Protein AF-0000000078834042 (afdb_homodimer)

Structure (mmCIF, N/CA/C/O backbone):
data_AF-0000000078834042-model_v1
#
loop_
_entity.id
_entity.type
_entity.pdbx_description
1 polymer 'Cytidine and deoxycytidylate deaminase zinc-binding domain protein'
#
loop_
_atom_site.group_PDB
_atom_site.id
_atom_site.type_symbol
_atom_site.label_atom_id
_atom_site.label_alt_id
_atom_site.label_comp_id
_atom_site.label_asym_id
_atom_site.label_entity_id
_atom_site.label_seq_id
_atom_site.pdbx_PDB_ins_code
_atom_site.Cartn_x
_atom_site.Cartn_y
_atom_site.Cartn_z
_atom_site.occupancy
_atom_site.B_iso_or_equiv
_atom_site.auth_seq_id
_atom_site.auth_comp_id
_atom_site.auth_asym_id
_atom_site.auth_atom_id
_atom_site.pdbx_PDB_model_num
ATOM 1 N N . MET A 1 1 ? -8.266 -42.375 -3.617 1 43.44 1 MET A N 1
ATOM 2 C CA . MET A 1 1 ? -8.156 -41.281 -2.682 1 43.44 1 MET A CA 1
ATOM 3 C C . MET A 1 1 ? -7.797 -39.969 -3.412 1 43.44 1 MET A C 1
ATOM 5 O O . MET A 1 1 ? -6.848 -39.969 -4.199 1 43.44 1 MET A O 1
ATOM 9 N N . ALA A 1 2 ? -8.703 -39.188 -3.793 1 53.72 2 ALA A N 1
ATOM 10 C CA . ALA A 1 2 ? -8.422 -38.031 -4.645 1 53.72 2 ALA A CA 1
ATOM 11 C C . ALA A 1 2 ? -7.156 -37.312 -4.191 1 53.72 2 ALA A C 1
ATOM 13 O O . ALA A 1 2 ? -6.969 -37.062 -2.998 1 53.72 2 ALA A O 1
ATOM 14 N N . GLY A 1 3 ? -6.02 -37.469 -4.77 1 67.19 3 GLY A N 1
ATOM 15 C CA . GLY A 1 3 ? -4.715 -36.969 -4.371 1 67.19 3 GLY A CA 1
ATOM 16 C C . GLY A 1 3 ? -4.758 -35.531 -3.846 1 67.19 3 GLY A C 1
ATOM 17 O O . GLY A 1 3 ? -5.691 -34.781 -4.145 1 67.19 3 GLY A O 1
ATOM 18 N N . ARG A 1 4 ? -4.23 -35.344 -2.613 1 84.56 4 ARG A N 1
ATOM 19 C CA . ARG A 1 4 ? -4.215 -34.062 -1.962 1 84.56 4 ARG A CA 1
ATOM 20 C C . ARG A 1 4 ? -3.693 -32.969 -2.908 1 84.56 4 ARG A C 1
ATOM 22 O O . ARG A 1 4 ? -2.748 -33.219 -3.664 1 84.56 4 ARG A O 1
ATOM 29 N N . VAL A 1 5 ? -4.531 -31.953 -3.041 1 89.88 5 VAL A N 1
ATOM 30 C CA . VAL A 1 5 ? -4.098 -30.828 -3.863 1 89.88 5 VAL A CA 1
ATOM 31 C C . VAL A 1 5 ? -2.779 -30.266 -3.326 1 89.88 5 VAL A C 1
ATOM 33 O O . VAL A 1 5 ? -2.441 -30.484 -2.158 1 89.88 5 VAL A O 1
ATOM 36 N N . SER A 1 6 ? -1.979 -29.703 -4.195 1 95.31 6 SER A N 1
ATOM 37 C CA . SER A 1 6 ? -0.729 -29.062 -3.785 1 95.31 6 SER A CA 1
ATOM 38 C C . SER A 1 6 ? -0.982 -27.906 -2.834 1 95.31 6 SER A C 1
ATOM 40 O O . SER A 1 6 ? -2.09 -27.359 -2.787 1 95.31 6 SER A O 1
ATOM 42 N N . TRP A 1 7 ? -0.023 -27.516 -2.014 1 96.88 7 TRP A N 1
ATOM 43 C CA . TRP A 1 7 ? -0.146 -26.375 -1.117 1 96.88 7 TRP A CA 1
ATOM 44 C C . TRP A 1 7 ? -0.465 -25.109 -1.897 1 96.88 7 TRP A C 1
ATOM 46 O O . TRP A 1 7 ? -1.277 -24.281 -1.459 1 96.88 7 TRP A O 1
ATOM 56 N N . ASP A 1 8 ? 0.14 -24.922 -2.998 1 97.62 8 ASP A N 1
ATOM 57 C CA . ASP A 1 8 ? -0.123 -23.75 -3.822 1 97.62 8 ASP A CA 1
ATOM 58 C C . ASP A 1 8 ? -1.585 -23.703 -4.262 1 97.62 8 ASP A C 1
ATOM 60 O O . ASP A 1 8 ? -2.229 -22.656 -4.184 1 97.62 8 ASP A O 1
ATOM 64 N N . GLN A 1 9 ? -2.025 -24.797 -4.758 1 97.19 9 GLN A N 1
ATOM 65 C CA . GLN A 1 9 ? -3.426 -24.844 -5.168 1 97.19 9 GLN A CA 1
ATOM 66 C C . GLN A 1 9 ? -4.355 -24.625 -3.977 1 97.19 9 GLN A C 1
ATOM 68 O O . GLN A 1 9 ? -5.375 -23.953 -4.094 1 97.19 9 GLN A O 1
ATOM 73 N N . TYR A 1 10 ? -3.971 -25.25 -2.863 1 98 10 TYR A N 1
ATOM 74 C CA . TYR A 1 10 ? -4.758 -25.094 -1.645 1 98 10 TYR A CA 1
ATOM 75 C C . TYR A 1 10 ? -4.93 -23.625 -1.285 1 98 10 TYR A C 1
ATOM 77 O O . TYR A 1 10 ? -6.051 -23.141 -1.092 1 98 10 TYR A O 1
ATOM 85 N N . PHE A 1 11 ? -3.885 -22.875 -1.193 1 98.62 11 PHE A N 1
ATOM 86 C CA . PHE A 1 11 ? -3.938 -21.469 -0.794 1 98.62 11 PHE A CA 1
ATOM 87 C C . PHE A 1 11 ? -4.551 -20.609 -1.898 1 98.62 11 PHE A C 1
ATOM 89 O O . PHE A 1 11 ? -5.227 -19.625 -1.619 1 98.62 11 PHE A O 1
ATOM 96 N N . MET A 1 12 ? -4.422 -21 -3.189 1 98.31 12 MET A N 1
ATOM 97 C CA . MET A 1 12 ? -5.098 -20.281 -4.277 1 98.31 12 MET A CA 1
ATOM 98 C C . MET A 1 12 ? -6.613 -20.438 -4.164 1 98.31 12 MET A C 1
ATOM 100 O O . MET A 1 12 ? -7.355 -19.5 -4.418 1 98.31 12 MET A O 1
ATOM 104 N N . ASP A 1 13 ? -6.988 -21.656 -3.818 1 98.19 13 ASP A N 1
ATOM 105 C CA . ASP A 1 13 ? -8.414 -21.891 -3.604 1 98.19 13 ASP A CA 1
ATOM 106 C C . ASP A 1 13 ? -8.953 -20.984 -2.494 1 98.19 13 ASP A C 1
ATOM 108 O O . ASP A 1 13 ? -10.055 -20.453 -2.6 1 98.19 13 ASP A O 1
ATOM 112 N N . ILE A 1 14 ? -8.219 -20.859 -1.472 1 98.69 14 ILE A N 1
ATOM 113 C CA . ILE A 1 14 ? -8.617 -19.953 -0.394 1 98.69 14 ILE A CA 1
ATOM 114 C C . ILE A 1 14 ? -8.672 -18.516 -0.911 1 98.69 14 ILE A C 1
ATOM 116 O O . ILE A 1 14 ? -9.617 -17.781 -0.628 1 98.69 14 ILE A O 1
ATOM 120 N N . ALA A 1 15 ? -7.652 -18.078 -1.657 1 98.62 15 ALA A N 1
ATOM 121 C CA . ALA A 1 15 ? -7.664 -16.734 -2.252 1 98.62 15 ALA A CA 1
ATOM 122 C C . ALA A 1 15 ? -8.906 -16.531 -3.109 1 98.62 15 ALA A C 1
ATOM 124 O O . ALA A 1 15 ? -9.5 -15.445 -3.104 1 98.62 15 ALA A O 1
ATOM 125 N N . THR A 1 16 ? -9.289 -17.547 -3.836 1 98.06 16 THR A N 1
ATOM 126 C CA . THR A 1 16 ? -10.484 -17.484 -4.668 1 98.06 16 THR A CA 1
ATOM 127 C C . THR A 1 16 ? -11.727 -17.266 -3.809 1 98.06 16 THR A C 1
ATOM 129 O O . THR A 1 16 ? -12.609 -16.484 -4.176 1 98.06 16 THR A O 1
ATOM 132 N N . GLN A 1 17 ? -11.797 -17.969 -2.742 1 98.5 17 GLN A N 1
ATOM 133 C CA . GLN A 1 17 ? -12.914 -17.766 -1.819 1 98.5 17 GLN A CA 1
ATOM 134 C C . GLN A 1 17 ? -12.891 -16.344 -1.246 1 98.5 17 GLN A C 1
ATOM 136 O O . GLN A 1 17 ? -13.938 -15.703 -1.133 1 98.5 17 GLN A O 1
ATOM 141 N N . VAL A 1 18 ? -11.742 -15.859 -0.863 1 98.31 18 VAL A N 1
ATOM 142 C CA . VAL A 1 18 ? -11.586 -14.5 -0.354 1 98.31 18 VAL A CA 1
ATOM 143 C C . VAL A 1 18 ? -12.109 -13.5 -1.382 1 98.31 18 VAL A C 1
ATOM 145 O O . VAL A 1 18 ? -12.781 -12.531 -1.027 1 98.31 18 VAL A O 1
ATOM 148 N N . ALA A 1 19 ? -11.875 -13.758 -2.602 1 97.75 19 ALA A N 1
ATOM 149 C CA . ALA A 1 19 ? -12.281 -12.875 -3.695 1 97.75 19 ALA A CA 1
ATOM 150 C C . ALA A 1 19 ? -13.797 -12.719 -3.74 1 97.75 19 ALA A C 1
ATOM 152 O O . ALA A 1 19 ? -14.312 -11.734 -4.289 1 97.75 19 ALA A O 1
ATOM 153 N N . SER A 1 20 ? -14.492 -13.664 -3.227 1 95.75 20 SER A N 1
ATOM 154 C CA . SER A 1 20 ? -15.953 -13.672 -3.311 1 95.75 20 SER A CA 1
ATOM 155 C C . SER A 1 20 ? -16.562 -12.531 -2.498 1 95.75 20 SER A C 1
ATOM 157 O O . SER A 1 20 ? -17.734 -12.211 -2.658 1 95.75 20 SER A O 1
ATOM 159 N N . ARG A 1 21 ? -15.789 -11.883 -1.694 1 93.94 21 ARG A N 1
ATOM 160 C CA . ARG A 1 21 ? -16.281 -10.789 -0.868 1 93.94 21 ARG A CA 1
ATOM 161 C C . ARG A 1 21 ? -16.094 -9.445 -1.564 1 93.94 21 ARG A C 1
ATOM 163 O O . ARG A 1 21 ? -16.562 -8.414 -1.083 1 93.94 21 ARG A O 1
ATOM 170 N N . ALA A 1 22 ? -15.359 -9.461 -2.633 1 92.69 22 ALA A N 1
ATOM 171 C CA . ALA A 1 22 ? -15.078 -8.211 -3.326 1 92.69 22 ALA A CA 1
ATOM 172 C C . ALA A 1 22 ? -16.375 -7.516 -3.744 1 92.69 22 ALA A C 1
ATOM 174 O O . ALA A 1 22 ? -17.359 -8.172 -4.094 1 92.69 22 ALA A O 1
ATOM 175 N N . THR A 1 23 ? -16.422 -6.223 -3.664 1 81.38 23 THR A N 1
ATOM 176 C CA . THR A 1 23 ? -17.625 -5.449 -3.955 1 81.38 23 THR A CA 1
ATOM 177 C C . THR A 1 23 ? -17.516 -4.789 -5.328 1 81.38 23 THR A C 1
ATOM 179 O O . THR A 1 23 ? -18.438 -4.074 -5.746 1 81.38 23 THR A O 1
ATOM 182 N N . CYS A 1 24 ? -16.469 -5.039 -5.98 1 82 24 CYS A N 1
ATOM 183 C CA . CYS A 1 24 ? -16.344 -4.531 -7.344 1 82 24 CYS A CA 1
ATOM 184 C C . CYS A 1 24 ? -17.188 -5.344 -8.312 1 82 24 CYS A C 1
ATOM 186 O O . CYS A 1 24 ? -17.266 -6.57 -8.211 1 82 24 CYS A O 1
ATOM 188 N N . ASP A 1 25 ? -17.859 -4.707 -9.172 1 78 25 ASP A N 1
ATOM 189 C CA . ASP A 1 25 ? -18.734 -5.43 -10.094 1 78 25 ASP A CA 1
ATOM 190 C C . ASP A 1 25 ? -17.953 -5.895 -11.328 1 78 25 ASP A C 1
ATOM 192 O O . ASP A 1 25 ? -18.453 -6.699 -12.117 1 78 25 ASP A O 1
ATOM 196 N N . ARG A 1 26 ? -16.797 -5.48 -11.445 1 78.38 26 ARG A N 1
ATOM 197 C CA . ARG A 1 26 ? -16.047 -5.773 -12.672 1 78.38 26 ARG A CA 1
ATOM 198 C C . ARG A 1 26 ? -15.102 -6.953 -12.461 1 78.38 26 ARG A C 1
ATOM 200 O O . ARG A 1 26 ? -14.992 -7.824 -13.328 1 78.38 26 ARG A O 1
ATOM 207 N N . LYS A 1 27 ? -14.391 -6.906 -11.477 1 86.81 27 LYS A N 1
ATOM 208 C CA . LYS A 1 27 ? -13.383 -7.938 -11.258 1 86.81 27 LYS A CA 1
ATOM 209 C C . LYS A 1 27 ? -13.227 -8.25 -9.773 1 86.81 27 LYS A C 1
ATOM 211 O O . LYS A 1 27 ? -13.047 -7.352 -8.953 1 86.81 27 LYS A O 1
ATOM 216 N N . HIS A 1 28 ? -13.398 -9.531 -9.438 1 94.31 28 HIS A N 1
ATOM 217 C CA . HIS A 1 28 ? -13.18 -10 -8.07 1 94.31 28 HIS A CA 1
ATOM 218 C C . HIS A 1 28 ? -11.789 -10.602 -7.906 1 94.31 28 HIS A C 1
ATOM 220 O O . HIS A 1 28 ? -11.461 -11.609 -8.531 1 94.31 28 HIS A O 1
ATOM 226 N N . VAL A 1 29 ? -11.047 -9.938 -7.133 1 97 29 VAL A N 1
ATOM 227 C CA . VAL A 1 29 ? -9.688 -10.414 -6.879 1 97 29 VAL A CA 1
ATOM 228 C C . VAL A 1 29 ? -9.508 -10.68 -5.387 1 97 29 VAL A C 1
ATOM 230 O O . VAL A 1 29 ? -9.961 -9.898 -4.547 1 97 29 VAL A O 1
ATOM 233 N N . GLY A 1 30 ? -8.914 -11.797 -5.105 1 98.31 30 GLY A N 1
ATOM 234 C CA . GLY A 1 30 ? -8.555 -12.156 -3.746 1 98.31 30 GLY A CA 1
ATOM 235 C C . GLY A 1 30 ? -7.07 -12.438 -3.578 1 98.31 30 GLY A C 1
ATOM 236 O O . GLY A 1 30 ? -6.395 -12.82 -4.535 1 98.31 30 GLY A O 1
ATOM 237 N N . ALA A 1 31 ? -6.539 -12.164 -2.352 1 98.88 31 ALA A N 1
ATOM 238 C CA . ALA A 1 31 ? -5.137 -12.414 -2.018 1 98.88 31 ALA A CA 1
ATOM 239 C C . ALA A 1 31 ? -5.004 -13.016 -0.621 1 98.88 31 ALA A C 1
ATOM 241 O O . ALA A 1 31 ? -5.801 -12.711 0.271 1 98.88 31 ALA A O 1
ATOM 242 N N . VAL A 1 32 ? -3.98 -13.852 -0.463 1 98.88 32 VAL A N 1
ATOM 243 C CA . VAL A 1 32 ? -3.641 -14.461 0.818 1 98.88 32 VAL A CA 1
ATOM 244 C C . VAL A 1 32 ? -2.125 -14.461 1.005 1 98.88 32 VAL A C 1
ATOM 246 O O . VAL A 1 32 ? -1.381 -14.836 0.095 1 98.88 32 VAL A O 1
ATOM 249 N N . ILE A 1 33 ? -1.69 -13.953 2.129 1 98.94 33 ILE A N 1
ATOM 250 C CA . ILE A 1 33 ? -0.271 -14 2.463 1 98.94 33 ILE A CA 1
ATOM 251 C C . ILE A 1 33 ? -0.012 -15.125 3.461 1 98.94 33 ILE A C 1
ATOM 253 O O . ILE A 1 33 ? -0.698 -15.227 4.48 1 98.94 33 ILE A O 1
ATOM 257 N N . VAL A 1 34 ? 0.991 -15.945 3.15 1 98.88 34 VAL A N 1
ATOM 258 C CA . VAL A 1 34 ? 1.206 -17.188 3.879 1 98.88 34 VAL A CA 1
ATOM 259 C C . VAL A 1 34 ? 2.686 -17.344 4.23 1 98.88 34 VAL A C 1
ATOM 261 O O . VAL A 1 34 ? 3.557 -17.016 3.418 1 98.88 34 VAL A O 1
ATOM 264 N N . ARG A 1 35 ? 2.979 -17.797 5.355 1 98.5 35 ARG A N 1
ATOM 265 C CA . ARG A 1 35 ? 4.32 -18.219 5.75 1 98.5 35 ARG A CA 1
ATOM 266 C C . ARG A 1 35 ? 4.277 -19.547 6.492 1 98.5 35 ARG A C 1
ATOM 268 O O . ARG A 1 35 ? 3.516 -19.703 7.449 1 98.5 35 ARG A O 1
ATOM 275 N N . GLY A 1 36 ? 5.09 -20.531 6.105 1 95.5 36 GLY A N 1
ATOM 276 C CA . GLY A 1 36 ? 5.09 -21.828 6.766 1 95.5 36 GLY A CA 1
ATOM 277 C C . GLY A 1 36 ? 3.725 -22.484 6.797 1 95.5 36 GLY A C 1
ATOM 278 O O . GLY A 1 36 ? 3.297 -22.984 7.836 1 95.5 36 GLY A O 1
ATOM 279 N N . ARG A 1 37 ? 2.965 -22.344 5.797 1 96.25 37 ARG A N 1
ATOM 280 C CA . ARG A 1 37 ? 1.646 -22.953 5.617 1 96.25 37 ARG A CA 1
ATOM 281 C C . ARG A 1 37 ? 0.635 -22.344 6.586 1 96.25 37 ARG A C 1
ATOM 283 O O . ARG A 1 37 ? -0.4 -22.953 6.867 1 96.25 37 ARG A O 1
ATOM 290 N N . THR A 1 38 ? 0.982 -21.234 7.164 1 98.06 38 THR A N 1
ATOM 291 C CA . THR A 1 38 ? 0.07 -20.469 8.008 1 98.06 38 THR A CA 1
ATOM 292 C C . THR A 1 38 ? -0.346 -19.172 7.32 1 98.06 38 THR A C 1
ATOM 294 O O . THR A 1 38 ? 0.503 -18.422 6.832 1 98.06 38 THR A O 1
ATOM 297 N N . ILE A 1 39 ? -1.647 -19 7.328 1 98.75 39 ILE A N 1
ATOM 298 C CA . ILE A 1 39 ? -2.17 -17.766 6.758 1 98.75 39 ILE A CA 1
ATOM 299 C C . ILE A 1 39 ? -1.928 -16.609 7.723 1 98.75 39 ILE A C 1
ATOM 301 O O . ILE A 1 39 ? -2.273 -16.688 8.898 1 98.75 39 ILE A O 1
ATOM 305 N N . LEU A 1 40 ? -1.344 -15.523 7.188 1 98.81 40 LEU A N 1
ATOM 306 C CA . LEU A 1 40 ? -1.01 -14.359 7.996 1 98.81 40 LEU A CA 1
ATOM 307 C C . LEU A 1 40 ? -2.043 -13.25 7.809 1 98.81 40 LEU A C 1
ATOM 309 O O . LEU A 1 40 ? -2.402 -12.562 8.766 1 98.81 40 LEU A O 1
ATOM 313 N N . SER A 1 41 ? -2.506 -13.055 6.617 1 98.81 41 SER A N 1
ATOM 314 C CA . SER A 1 41 ? -3.457 -12.008 6.262 1 98.81 41 SER A CA 1
ATOM 315 C C . SER A 1 41 ? -4.129 -12.305 4.926 1 98.81 41 SER A C 1
ATOM 317 O O . SER A 1 41 ? -3.68 -13.172 4.18 1 98.81 41 SER A O 1
ATOM 319 N N . THR A 1 42 ? -5.227 -11.711 4.73 1 98.81 42 THR A N 1
ATOM 320 C CA . THR A 1 42 ? -5.984 -11.836 3.488 1 98.81 42 THR A CA 1
ATOM 321 C C . THR A 1 42 ? -6.438 -10.461 2.994 1 98.81 42 THR A C 1
ATOM 323 O O . THR A 1 42 ? -6.383 -9.484 3.736 1 98.81 42 THR A O 1
ATOM 326 N N . GLY A 1 43 ? -6.805 -10.43 1.727 1 98.44 43 GLY A N 1
ATOM 327 C CA . GLY A 1 43 ? -7.344 -9.211 1.139 1 98.44 43 GLY A CA 1
ATOM 328 C C . GLY A 1 43 ? -8.156 -9.461 -0.117 1 98.44 43 GLY A C 1
ATOM 329 O O . GLY A 1 43 ? -7.891 -10.414 -0.855 1 98.44 43 GLY A O 1
ATOM 330 N N . TYR A 1 44 ? -9.125 -8.672 -0.279 1 97.62 44 TYR A N 1
ATOM 331 C CA . TYR A 1 44 ? -9.906 -8.633 -1.509 1 97.62 44 TYR A CA 1
ATOM 332 C C . TYR A 1 44 ? -10.109 -7.195 -1.979 1 97.62 44 TYR A C 1
ATOM 334 O O . TYR A 1 44 ? -9.992 -6.254 -1.191 1 97.62 44 TYR A O 1
ATOM 342 N N . ASN A 1 45 ? -10.336 -7.066 -3.291 1 96.25 45 ASN A N 1
ATOM 343 C CA . ASN A 1 45 ? -10.477 -5.719 -3.826 1 96.25 45 ASN A CA 1
ATOM 344 C C . ASN A 1 45 ? -11.836 -5.117 -3.467 1 96.25 45 ASN A C 1
ATOM 346 O O . ASN A 1 45 ? -12.836 -5.828 -3.396 1 96.25 45 ASN A O 1
ATOM 350 N N . GLY A 1 46 ? -11.789 -3.809 -3.225 1 93.06 46 GLY A N 1
ATOM 351 C CA . GLY A 1 46 ? -13.016 -3.088 -2.906 1 93.06 46 GLY A CA 1
ATOM 352 C C . GLY A 1 46 ? -12.773 -1.631 -2.559 1 93.06 46 GLY A C 1
ATOM 353 O O . GLY A 1 46 ? -11.633 -1.17 -2.545 1 93.06 46 GLY A O 1
ATOM 354 N N . ALA A 1 47 ? -13.883 -0.963 -2.336 1 90.12 47 ALA A N 1
ATOM 355 C CA . ALA A 1 47 ? -13.805 0.448 -1.97 1 90.12 47 ALA A CA 1
ATOM 356 C C . ALA A 1 47 ? -13.125 0.629 -0.617 1 90.12 47 ALA A C 1
ATOM 358 O O . ALA A 1 47 ? -12.977 -0.329 0.146 1 90.12 47 ALA A O 1
ATOM 359 N N . ILE A 1 48 ? -12.648 1.889 -0.361 1 91.69 48 ILE A N 1
ATOM 360 C CA . ILE A 1 48 ? -12.133 2.24 0.958 1 91.69 48 ILE A CA 1
ATOM 361 C C . ILE A 1 48 ? -13.148 1.844 2.029 1 91.69 48 ILE A C 1
ATOM 363 O O . ILE A 1 48 ? -14.352 2.057 1.863 1 91.69 48 ILE A O 1
ATOM 367 N N . ARG A 1 49 ? -12.578 1.322 3.094 1 88.25 49 ARG A N 1
ATOM 368 C CA . ARG A 1 49 ? -13.453 0.958 4.207 1 88.25 49 ARG A CA 1
ATOM 369 C C . ARG A 1 49 ? -14.258 2.16 4.688 1 88.25 49 ARG A C 1
ATOM 371 O O . ARG A 1 49 ? -13.695 3.23 4.934 1 88.25 49 ARG A O 1
ATOM 378 N N . GLY A 1 50 ? -15.562 2.039 4.746 1 86.31 50 GLY A N 1
ATOM 379 C CA . GLY A 1 50 ? -16.422 3.111 5.23 1 86.31 50 GLY A CA 1
ATOM 380 C C . GLY A 1 50 ? -17.094 3.893 4.113 1 86.31 50 GLY A C 1
ATOM 381 O O . GLY A 1 50 ? -17.969 4.711 4.363 1 86.31 50 GLY A O 1
ATOM 382 N N . LEU A 1 51 ? -16.594 3.752 2.955 1 87.56 51 LEU A N 1
ATOM 383 C CA . LEU A 1 51 ? -17.219 4.41 1.812 1 87.56 51 LEU A CA 1
ATOM 384 C C . LEU A 1 51 ? -18.156 3.461 1.084 1 87.56 51 LEU A C 1
ATOM 386 O O . LEU A 1 51 ? -18.031 2.24 1.198 1 87.56 51 LEU A O 1
ATOM 390 N N . PRO A 1 52 ? -19.062 4.129 0.371 1 83.81 52 PRO A N 1
ATOM 391 C CA . PRO A 1 52 ? -19.969 3.266 -0.403 1 83.81 52 PRO A CA 1
ATOM 392 C C . PRO A 1 52 ? -19.219 2.416 -1.431 1 83.81 52 PRO A C 1
ATOM 394 O O . PRO A 1 52 ? -18.172 2.828 -1.938 1 83.81 52 PRO A O 1
ATOM 397 N N . HIS A 1 53 ? -19.766 1.232 -1.587 1 81.69 53 HIS A N 1
ATOM 398 C CA . HIS A 1 53 ? -19.156 0.291 -2.521 1 81.69 53 HIS A CA 1
ATOM 399 C C . HIS A 1 53 ? -19.438 0.691 -3.967 1 81.69 53 HIS A C 1
ATOM 401 O O . HIS A 1 53 ? -20.469 1.312 -4.258 1 81.69 53 HIS A O 1
ATOM 407 N N . CYS A 1 54 ? -18.453 0.378 -4.809 1 77.38 54 CYS A N 1
ATOM 408 C CA . CYS A 1 54 ? -18.594 0.713 -6.223 1 77.38 54 CYS A CA 1
ATOM 409 C C . CYS A 1 54 ? -19.938 0.23 -6.758 1 77.38 54 CYS A C 1
ATOM 411 O O . CYS A 1 54 ? -20.547 0.892 -7.602 1 77.38 54 CYS A O 1
ATOM 413 N N . ASP A 1 55 ? -20.375 -0.871 -6.227 1 75.5 55 ASP A N 1
ATOM 414 C CA . ASP A 1 55 ? -21.625 -1.439 -6.703 1 75.5 55 ASP A CA 1
ATOM 415 C C . ASP A 1 55 ? -22.812 -0.544 -6.336 1 75.5 55 ASP A C 1
ATOM 417 O O . ASP A 1 55 ? -23.859 -0.599 -6.98 1 75.5 55 ASP A O 1
ATOM 421 N N . ASP A 1 56 ? -22.625 0.329 -5.41 1 78.12 56 ASP A N 1
ATOM 422 C CA . ASP A 1 56 ? -23.719 1.157 -4.906 1 78.12 56 ASP A CA 1
ATOM 423 C C . ASP A 1 56 ? -23.703 2.537 -5.559 1 78.12 56 ASP A C 1
ATOM 425 O O . ASP A 1 56 ? -24.75 3.09 -5.879 1 78.12 56 ASP A O 1
ATOM 429 N N . VAL A 1 57 ? -22.578 3.127 -5.723 1 80.38 57 VAL A N 1
ATOM 430 C CA . VAL A 1 57 ? -22.516 4.535 -6.094 1 80.38 57 VAL A CA 1
ATOM 431 C C . VAL A 1 57 ? -21.797 4.688 -7.434 1 80.38 57 VAL A C 1
ATOM 433 O O . VAL A 1 57 ? -21.719 5.789 -7.98 1 80.38 57 VAL A O 1
ATOM 436 N N . GLY A 1 58 ? -21.375 3.619 -7.977 1 78.81 58 GLY A N 1
ATOM 437 C CA . GLY A 1 58 ? -20.672 3.674 -9.242 1 78.81 58 GLY A CA 1
ATOM 438 C C . GLY A 1 58 ? -19.172 3.809 -9.078 1 78.81 58 GLY A C 1
ATOM 439 O O . GLY A 1 58 ? -18.672 4.051 -7.977 1 78.81 58 GLY A O 1
ATOM 440 N N . HIS A 1 59 ? -18.5 3.566 -10.164 1 79.25 59 HIS A N 1
ATOM 441 C CA . HIS A 1 59 ? -17.047 3.615 -10.172 1 79.25 59 HIS A CA 1
ATOM 442 C C . HIS A 1 59 ? -16.531 5.043 -10.359 1 79.25 59 HIS A C 1
ATOM 444 O O . HIS A 1 59 ? -17.125 5.816 -11.117 1 79.25 59 HIS A O 1
ATOM 450 N N . MET A 1 60 ? -15.57 5.414 -9.508 1 81.81 60 MET A N 1
ATOM 451 C CA . MET A 1 60 ? -14.805 6.625 -9.781 1 81.81 60 MET A CA 1
ATOM 452 C C . MET A 1 60 ? -13.773 6.379 -10.875 1 81.81 60 MET A C 1
ATOM 454 O O . MET A 1 60 ? -12.656 5.938 -10.594 1 81.81 60 MET A O 1
ATOM 458 N N . MET A 1 61 ? -14.148 6.688 -12.102 1 79.56 61 MET A N 1
ATOM 459 C CA . MET A 1 61 ? -13.328 6.277 -13.242 1 79.56 61 MET A CA 1
ATOM 460 C C . MET A 1 61 ? -12.312 7.359 -13.594 1 79.56 61 MET A C 1
ATOM 462 O O . MET A 1 61 ? -12.672 8.531 -13.734 1 79.56 61 MET A O 1
ATOM 466 N N . GLU A 1 62 ? -11.047 6.973 -13.609 1 79.94 62 GLU A N 1
ATOM 467 C CA . GLU A 1 62 ? -9.953 7.793 -14.109 1 79.94 62 GLU A CA 1
ATOM 468 C C . GLU A 1 62 ? -9.055 6.996 -15.055 1 79.94 62 GLU A C 1
ATOM 470 O O . GLU A 1 62 ? -8.5 5.965 -14.672 1 79.94 62 GLU A O 1
ATOM 475 N N . ASN A 1 63 ? -8.836 7.473 -16.281 1 78.88 63 ASN A N 1
ATOM 476 C CA . ASN A 1 63 ? -7.988 6.824 -17.281 1 78.88 63 ASN A CA 1
ATOM 477 C C . ASN A 1 63 ? -8.375 5.359 -17.469 1 78.88 63 ASN A C 1
ATOM 479 O O . ASN A 1 63 ? -7.516 4.48 -17.469 1 78.88 63 ASN A O 1
ATOM 483 N N . GLY A 1 64 ? -9.711 5.113 -17.453 1 75.12 64 GLY A N 1
ATOM 484 C CA . GLY A 1 64 ? -10.219 3.787 -17.766 1 75.12 64 GLY A CA 1
ATOM 485 C C . GLY A 1 64 ? -10.156 2.834 -16.594 1 75.12 64 GLY A C 1
ATOM 486 O O . GLY A 1 64 ? -10.43 1.641 -16.734 1 75.12 64 GLY A O 1
ATOM 487 N N . HIS A 1 65 ? -9.828 3.418 -15.406 1 77.94 65 HIS A N 1
ATOM 488 C CA . HIS A 1 65 ? -9.727 2.566 -14.227 1 77.94 65 HIS A CA 1
ATOM 489 C C . HIS A 1 65 ? -10.508 3.154 -13.055 1 77.94 65 HIS A C 1
ATOM 491 O O . HIS A 1 65 ? -10.594 4.375 -12.906 1 77.94 65 HIS A O 1
ATOM 497 N N . CYS A 1 66 ? -11.062 2.268 -12.312 1 82.88 66 CYS A N 1
ATOM 498 C CA . CYS A 1 66 ? -11.695 2.723 -11.078 1 82.88 66 CYS A CA 1
ATOM 499 C C . CYS A 1 66 ? -10.656 3.084 -10.031 1 82.88 66 CYS A C 1
ATOM 501 O O . CYS A 1 66 ? -9.867 2.234 -9.617 1 82.88 66 CYS A O 1
ATOM 503 N N . VAL A 1 67 ? -10.734 4.309 -9.609 1 83.44 67 VAL A N 1
ATOM 504 C CA . VAL A 1 67 ? -9.695 4.773 -8.703 1 83.44 67 VAL A CA 1
ATOM 505 C C . VAL A 1 67 ? -10.211 4.734 -7.266 1 83.44 67 VAL A C 1
ATOM 507 O O . VAL A 1 67 ? -9.516 5.152 -6.336 1 83.44 67 VAL A O 1
ATOM 510 N N . ALA A 1 68 ? -11.375 4.238 -7.141 1 87 68 ALA A N 1
ATOM 511 C CA . ALA A 1 68 ? -11.945 4.152 -5.797 1 87 68 ALA A CA 1
ATOM 512 C C . ALA A 1 68 ? -11.555 2.844 -5.117 1 87 68 ALA A C 1
ATOM 514 O O . ALA A 1 68 ? -11.625 2.729 -3.893 1 87 68 ALA A O 1
ATOM 515 N N . THR A 1 69 ? -11.039 1.985 -5.895 1 91.88 69 THR A N 1
ATOM 516 C CA . THR A 1 69 ? -10.82 0.625 -5.414 1 91.88 69 THR A CA 1
ATOM 517 C C . THR A 1 69 ? -9.414 0.472 -4.844 1 91.88 69 THR A C 1
ATOM 519 O O . THR A 1 69 ? -8.445 0.991 -5.406 1 91.88 69 THR A O 1
ATOM 522 N N . VAL A 1 70 ? -9.344 -0.176 -3.73 1 94.94 70 VAL A N 1
ATOM 523 C CA . VAL A 1 70 ? -8.078 -0.69 -3.213 1 94.94 70 VAL A CA 1
ATOM 524 C C . VAL A 1 70 ? -7.902 -2.148 -3.629 1 94.94 70 VAL A C 1
ATOM 526 O O . VAL A 1 70 ? -8.836 -2.949 -3.514 1 94.94 70 VAL A O 1
ATOM 529 N N . HIS A 1 71 ? -6.77 -2.492 -4.117 1 96.38 71 HIS A N 1
ATOM 530 C CA . HIS A 1 71 ? -6.543 -3.826 -4.66 1 96.38 71 HIS A CA 1
ATOM 531 C C . HIS A 1 71 ? -6.387 -4.855 -3.545 1 96.38 71 HIS A C 1
ATOM 533 O O . HIS A 1 71 ? -6.039 -4.504 -2.414 1 96.38 71 HIS A O 1
ATOM 539 N N . ALA A 1 72 ? -6.598 -6.125 -3.934 1 98.12 72 ALA A N 1
ATOM 540 C CA . ALA A 1 72 ? -6.562 -7.246 -2.996 1 98.12 72 ALA A CA 1
ATOM 541 C C . ALA A 1 72 ? -5.188 -7.367 -2.34 1 98.12 72 ALA A C 1
ATOM 543 O O . ALA A 1 72 ? -5.09 -7.566 -1.126 1 98.12 72 ALA A O 1
ATOM 544 N N . GLU A 1 73 ? -4.125 -7.289 -3.156 1 98.5 73 GLU A N 1
ATOM 545 C CA . GLU A 1 73 ? -2.76 -7.395 -2.65 1 98.5 73 GLU A CA 1
ATOM 546 C C . GLU A 1 73 ? -2.461 -6.301 -1.629 1 98.5 73 GLU A C 1
ATOM 548 O O . GLU A 1 73 ? -1.902 -6.574 -0.565 1 98.5 73 GLU A O 1
ATOM 553 N N . ALA A 1 74 ? -2.803 -5.102 -1.99 1 98.56 74 ALA A N 1
ATOM 554 C CA . ALA A 1 74 ? -2.623 -3.982 -1.067 1 98.56 74 ALA A CA 1
ATOM 555 C C . ALA A 1 74 ? -3.396 -4.211 0.228 1 98.56 74 ALA A C 1
ATOM 557 O O . ALA A 1 74 ? -2.855 -4.027 1.321 1 98.56 74 ALA A O 1
ATOM 558 N N . ASN A 1 75 ? -4.59 -4.672 0.131 1 98.38 75 ASN A N 1
ATOM 559 C CA . ASN A 1 75 ? -5.418 -4.906 1.31 1 98.38 75 ASN A CA 1
ATOM 560 C C . ASN A 1 75 ? -4.852 -6.023 2.18 1 98.38 75 ASN A C 1
ATOM 562 O O . ASN A 1 75 ? -4.973 -5.984 3.406 1 98.38 75 ASN A O 1
ATOM 566 N N . ALA A 1 76 ? -4.262 -7.016 1.565 1 98.88 76 ALA A N 1
ATOM 567 C CA . ALA A 1 76 ? -3.625 -8.07 2.35 1 98.88 76 ALA A CA 1
ATOM 568 C C . ALA A 1 76 ? -2.457 -7.52 3.164 1 98.88 76 ALA A C 1
ATOM 570 O O . ALA A 1 76 ? -2.303 -7.848 4.34 1 98.88 76 ALA A O 1
ATOM 571 N N . ILE A 1 77 ? -1.652 -6.68 2.537 1 98.81 77 ILE A N 1
ATOM 572 C CA . ILE A 1 77 ? -0.508 -6.074 3.207 1 98.81 77 ILE A CA 1
ATOM 573 C C . ILE A 1 77 ? -0.993 -5.133 4.305 1 98.81 77 ILE A C 1
ATOM 575 O O . ILE A 1 77 ? -0.472 -5.152 5.426 1 98.81 77 ILE A O 1
ATOM 579 N N . ILE A 1 78 ? -1.994 -4.41 3.98 1 98.5 78 ILE A N 1
ATOM 580 C CA . ILE A 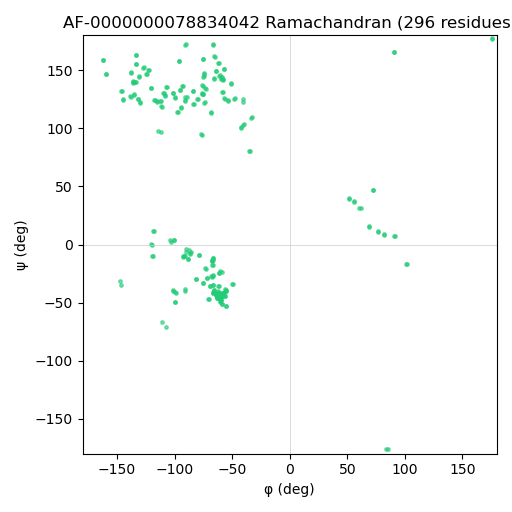1 78 ? -2.584 -3.455 4.914 1 98.5 78 ILE A CA 1
ATOM 581 C C . ILE A 1 78 ? -3.117 -4.195 6.137 1 98.5 78 ILE A C 1
ATOM 583 O O . ILE A 1 78 ? -2.91 -3.758 7.273 1 98.5 78 ILE A O 1
ATOM 587 N N . GLN A 1 79 ? -3.809 -5.277 5.926 1 98.56 79 GLN A N 1
ATOM 588 C CA . GLN A 1 79 ? -4.348 -6.043 7.047 1 98.56 79 GLN A CA 1
ATOM 589 C C . GLN A 1 79 ? -3.234 -6.496 7.988 1 98.56 79 GLN A C 1
ATOM 591 O O . GLN A 1 79 ? -3.398 -6.465 9.211 1 98.56 79 GLN A O 1
ATOM 596 N N . ALA A 1 80 ? -2.154 -6.93 7.414 1 98.75 80 ALA A N 1
ATOM 597 C CA . ALA A 1 80 ? -1.018 -7.336 8.234 1 98.75 80 ALA A CA 1
ATOM 598 C C . ALA A 1 80 ? -0.509 -6.172 9.078 1 98.75 80 ALA A C 1
ATOM 600 O O . ALA A 1 80 ? -0.237 -6.336 10.273 1 98.75 80 ALA A O 1
ATOM 601 N N . ALA A 1 81 ? -0.409 -5.008 8.508 1 98.5 81 ALA A N 1
ATOM 602 C CA . ALA A 1 81 ? 0.041 -3.816 9.219 1 98.5 81 ALA A CA 1
ATOM 603 C C . ALA A 1 81 ? -0.957 -3.416 10.305 1 98.5 81 ALA A C 1
ATOM 605 O O . ALA A 1 81 ? -0.563 -2.996 11.398 1 98.5 81 ALA A O 1
ATOM 606 N N . THR A 1 82 ? -2.248 -3.537 10.008 1 98.44 82 THR A N 1
ATOM 607 C CA . THR A 1 82 ? -3.309 -3.176 10.945 1 98.44 82 THR A CA 1
ATOM 608 C C . THR A 1 82 ? -3.266 -4.07 12.18 1 98.44 82 THR A C 1
ATOM 610 O O . THR A 1 82 ? -3.363 -3.582 13.305 1 98.44 82 THR A O 1
ATOM 613 N N . ASN A 1 83 ? -3.043 -5.34 11.906 1 98.12 83 ASN A N 1
ATOM 614 C CA . ASN A 1 83 ? -3.15 -6.336 12.961 1 98.12 83 ASN A CA 1
ATOM 615 C C . ASN A 1 83 ? -1.805 -6.578 13.648 1 98.12 83 ASN A C 1
ATOM 617 O O . ASN A 1 83 ? -1.741 -7.223 14.695 1 98.12 83 ASN A O 1
ATOM 621 N N . GLY A 1 84 ? -0.79 -6.055 13.086 1 98.12 84 GLY A N 1
ATOM 622 C CA . GLY A 1 84 ? 0.534 -6.266 13.648 1 98.12 84 GLY A CA 1
ATOM 623 C C . GLY A 1 84 ? 1.059 -7.672 13.43 1 98.12 84 GLY A C 1
ATOM 624 O O . GLY A 1 84 ? 1.534 -8.32 14.367 1 98.12 84 GLY A O 1
ATOM 625 N N . VAL A 1 85 ? 0.95 -8.172 12.258 1 98 85 VAL A N 1
ATOM 626 C CA . VAL A 1 85 ? 1.451 -9.484 11.844 1 98 85 VAL A CA 1
ATOM 627 C C . VAL A 1 85 ? 2.6 -9.305 10.852 1 98 85 VAL A C 1
ATOM 629 O O . VAL A 1 85 ? 2.436 -8.672 9.812 1 98 85 VAL A O 1
ATOM 632 N N . SER A 1 86 ? 3.762 -9.852 11.133 1 98.69 86 SER A N 1
ATOM 633 C CA . SER A 1 86 ? 4.906 -9.742 10.234 1 98.69 86 SER A CA 1
ATOM 634 C C . SER A 1 86 ? 4.73 -10.617 9 1 98.69 86 SER A C 1
ATOM 636 O O . SER A 1 86 ? 4.422 -11.805 9.117 1 98.69 86 SER A O 1
ATOM 638 N N . ILE A 1 87 ? 5.02 -10.016 7.82 1 98.69 87 ILE A N 1
ATOM 639 C CA . ILE A 1 87 ? 4.852 -10.781 6.59 1 98.69 87 ILE A CA 1
ATOM 640 C C . ILE A 1 87 ? 6.195 -10.922 5.879 1 98.69 87 ILE A C 1
ATOM 642 O O . ILE A 1 87 ? 6.254 -11.328 4.715 1 98.69 87 ILE A O 1
ATOM 646 N N . ASP A 1 88 ? 7.25 -10.57 6.582 1 98.38 88 ASP A N 1
ATOM 647 C CA . ASP A 1 88 ? 8.586 -10.695 6.016 1 98.38 88 ASP A CA 1
ATOM 648 C C . ASP A 1 88 ? 8.883 -12.141 5.609 1 98.38 88 ASP A C 1
ATOM 650 O O . ASP A 1 88 ? 8.641 -13.07 6.387 1 98.38 88 ASP A O 1
ATOM 654 N N . GLY A 1 89 ? 9.383 -12.336 4.391 1 98.5 89 GLY A N 1
ATOM 655 C CA . GLY A 1 89 ? 9.766 -13.656 3.912 1 98.5 89 GLY A CA 1
ATOM 656 C C . GLY A 1 89 ? 8.578 -14.516 3.518 1 98.5 89 GLY A C 1
ATOM 657 O O . GLY A 1 89 ? 8.734 -15.719 3.268 1 98.5 89 GLY A O 1
ATOM 658 N N . ALA A 1 90 ? 7.41 -13.945 3.428 1 98.75 90 ALA A N 1
ATOM 659 C CA . ALA A 1 90 ? 6.195 -14.719 3.188 1 98.75 90 ALA A CA 1
ATOM 660 C C . ALA A 1 90 ? 5.91 -14.836 1.692 1 98.75 90 ALA A C 1
ATOM 662 O O . ALA A 1 90 ? 6.645 -14.289 0.867 1 98.75 90 ALA A O 1
ATOM 663 N N . THR A 1 91 ? 4.91 -15.68 1.373 1 98.88 91 THR A N 1
ATOM 664 C CA . THR A 1 91 ? 4.367 -15.875 0.033 1 98.88 91 THR A CA 1
ATOM 665 C C . THR A 1 91 ? 2.994 -15.227 -0.099 1 98.88 91 THR A C 1
ATOM 667 O O . THR A 1 91 ? 2.164 -15.328 0.807 1 98.88 91 THR A O 1
ATOM 670 N N . ILE A 1 92 ? 2.799 -14.523 -1.229 1 98.94 92 ILE A N 1
ATOM 671 C CA . ILE A 1 92 ? 1.453 -14.031 -1.494 1 98.94 92 ILE A CA 1
ATOM 672 C C . ILE A 1 92 ? 0.825 -14.82 -2.637 1 98.94 92 ILE A C 1
ATOM 674 O O . ILE A 1 92 ? 1.477 -15.078 -3.652 1 98.94 92 ILE A O 1
ATOM 678 N N . TYR A 1 93 ? -0.382 -15.328 -2.402 1 98.81 93 TYR A N 1
ATOM 679 C CA . TYR A 1 93 ? -1.247 -15.914 -3.42 1 98.81 93 TYR A CA 1
ATOM 680 C C . TYR A 1 93 ? -2.316 -14.922 -3.863 1 98.81 93 TYR A C 1
ATOM 682 O O . TYR A 1 93 ? -3.018 -14.344 -3.029 1 98.81 93 TYR A O 1
ATOM 690 N N . THR A 1 94 ? -2.455 -14.664 -5.098 1 98.62 94 THR A N 1
ATOM 691 C CA . THR A 1 94 ? -3.447 -13.727 -5.617 1 98.62 94 THR A CA 1
ATOM 692 C C . THR A 1 94 ? -4.137 -14.297 -6.852 1 98.62 94 THR A C 1
ATOM 694 O O . THR A 1 94 ? -3.492 -14.938 -7.688 1 98.62 94 THR A O 1
ATOM 697 N N . THR A 1 95 ? -5.465 -14.102 -6.984 1 97.94 95 THR A N 1
ATOM 698 C CA . THR A 1 95 ? -6.238 -14.719 -8.062 1 97.94 95 THR A CA 1
ATOM 699 C C . THR A 1 95 ? -5.859 -14.109 -9.414 1 97.94 95 THR A C 1
ATOM 701 O O . THR A 1 95 ? -6.02 -14.75 -10.453 1 97.94 95 THR A O 1
ATOM 704 N N . ALA A 1 96 ? -5.414 -12.883 -9.43 1 96.88 96 ALA A N 1
ATOM 705 C CA . ALA A 1 96 ? -4.902 -12.211 -10.625 1 96.88 96 ALA A CA 1
ATOM 706 C C . ALA A 1 96 ? -3.49 -11.68 -10.391 1 96.88 96 ALA A C 1
ATOM 708 O O . ALA A 1 96 ? -3.152 -11.25 -9.289 1 96.88 96 ALA A O 1
ATOM 709 N N . SER A 1 97 ? -2.709 -11.688 -11.453 1 97.44 97 SER A N 1
ATOM 710 C CA . SER A 1 97 ? -1.357 -11.164 -11.297 1 97.44 97 SER A CA 1
ATOM 711 C C . SER A 1 97 ? -1.381 -9.703 -10.852 1 97.44 97 SER A C 1
ATOM 713 O O . SER A 1 97 ? -2.24 -8.93 -11.273 1 97.44 97 SER A O 1
ATOM 715 N N . PRO A 1 98 ? -0.397 -9.391 -9.969 1 96.88 98 PRO A N 1
ATOM 716 C CA . PRO A 1 98 ? -0.404 -8.023 -9.445 1 96.88 98 PRO A CA 1
ATOM 717 C C . PRO A 1 98 ? -0.127 -6.98 -10.531 1 96.88 98 PRO A C 1
ATOM 719 O O . PRO A 1 98 ? 0.672 -7.227 -11.438 1 96.88 98 PRO A O 1
ATOM 722 N N . CYS A 1 99 ? -0.843 -5.805 -10.398 1 94.56 99 CYS A N 1
ATOM 723 C CA . CYS A 1 99 ? -0.441 -4.629 -11.164 1 94.56 99 CYS A CA 1
ATOM 724 C C . CYS A 1 99 ? 0.915 -4.113 -10.695 1 94.56 99 CYS A C 1
ATOM 726 O O . CYS A 1 99 ? 1.459 -4.598 -9.703 1 94.56 99 CYS A O 1
ATOM 728 N N . TRP A 1 100 ? 1.425 -3.152 -11.438 1 94.19 100 TRP A N 1
ATOM 729 C CA . TRP A 1 100 ? 2.766 -2.652 -11.156 1 94.19 100 TRP A CA 1
ATOM 730 C C . TRP A 1 100 ? 2.832 -2.02 -9.773 1 94.19 100 TRP A C 1
ATOM 732 O O . TRP A 1 100 ? 3.729 -2.328 -8.984 1 94.19 100 TRP A O 1
ATOM 742 N N . PRO A 1 101 ? 1.877 -1.184 -9.336 1 94.56 101 PRO A N 1
ATOM 743 C CA . PRO A 1 101 ? 1.945 -0.608 -7.992 1 94.56 101 PRO A CA 1
ATOM 744 C C . PRO A 1 101 ? 1.919 -1.669 -6.895 1 94.56 101 PRO A C 1
ATOM 746 O O . PRO A 1 101 ? 2.686 -1.586 -5.934 1 94.56 101 PRO A O 1
ATOM 749 N N . CYS A 1 102 ? 1.083 -2.648 -7.059 1 97.5 102 CYS A N 1
ATOM 750 C CA . CYS A 1 102 ? 1.014 -3.691 -6.039 1 97.5 102 CYS A CA 1
ATOM 751 C C . CYS A 1 102 ? 2.281 -4.535 -6.035 1 97.5 102 CYS A C 1
ATOM 753 O O . CYS A 1 102 ? 2.721 -5.004 -4.984 1 97.5 102 CYS A O 1
ATOM 755 N N . PHE A 1 103 ? 2.824 -4.75 -7.227 1 97.38 103 PHE A N 1
ATOM 756 C CA . PHE A 1 103 ? 4.094 -5.465 -7.301 1 97.38 103 PHE A CA 1
ATOM 757 C C . PHE A 1 103 ? 5.156 -4.762 -6.465 1 97.38 103 PHE A C 1
ATOM 759 O O . PHE A 1 103 ? 5.898 -5.41 -5.723 1 97.38 103 PHE A O 1
ATOM 766 N N . LYS A 1 104 ? 5.207 -3.465 -6.582 1 96.62 104 LYS A N 1
ATOM 767 C CA . LYS A 1 104 ? 6.176 -2.688 -5.812 1 96.62 104 LYS A CA 1
ATOM 768 C C . LYS A 1 104 ? 5.926 -2.834 -4.316 1 96.62 104 LYS A C 1
ATOM 770 O O . LYS A 1 104 ? 6.867 -2.998 -3.537 1 96.62 104 LYS A O 1
ATOM 775 N N . LEU A 1 105 ? 4.672 -2.785 -3.896 1 98.19 105 LEU A N 1
ATOM 776 C CA . LEU A 1 105 ? 4.336 -2.959 -2.486 1 98.19 105 LEU A CA 1
ATOM 777 C C . LEU A 1 105 ? 4.805 -4.32 -1.981 1 98.19 105 LEU A C 1
ATOM 779 O O . LEU A 1 105 ? 5.391 -4.418 -0.902 1 98.19 105 LEU A O 1
ATOM 783 N N . ILE A 1 106 ? 4.527 -5.332 -2.787 1 98.5 106 ILE A N 1
ATOM 784 C CA . ILE A 1 106 ? 4.879 -6.707 -2.443 1 98.5 106 ILE A CA 1
ATOM 785 C C . ILE A 1 106 ? 6.387 -6.82 -2.244 1 98.5 106 ILE A C 1
ATOM 787 O O . ILE A 1 106 ? 6.848 -7.336 -1.224 1 98.5 106 ILE A O 1
ATOM 791 N N . ALA A 1 107 ? 7.117 -6.336 -3.209 1 97.56 107 ALA A N 1
ATOM 792 C CA . ALA A 1 107 ? 8.578 -6.414 -3.168 1 97.56 107 ALA A CA 1
ATOM 793 C C . ALA A 1 107 ? 9.125 -5.68 -1.947 1 97.56 107 ALA A C 1
ATOM 795 O O . ALA A 1 107 ? 9.961 -6.223 -1.214 1 97.56 107 ALA A O 1
ATOM 796 N N . ASN A 1 108 ? 8.656 -4.504 -1.656 1 97.81 108 ASN A N 1
ATOM 797 C CA . ASN A 1 108 ? 9.18 -3.695 -0.559 1 97.81 108 ASN A CA 1
ATOM 798 C C . ASN A 1 108 ? 8.75 -4.25 0.797 1 97.81 108 ASN A C 1
ATOM 800 O O . ASN A 1 108 ? 9.336 -3.908 1.825 1 97.81 108 ASN A O 1
ATOM 804 N N . ALA A 1 109 ? 7.68 -5.066 0.785 1 98.25 109 ALA A N 1
ATOM 805 C CA . ALA A 1 109 ? 7.195 -5.652 2.031 1 98.25 109 ALA A CA 1
ATOM 806 C C . ALA A 1 109 ? 8.047 -6.848 2.445 1 98.25 109 ALA A C 1
ATOM 808 O O . ALA A 1 109 ? 7.867 -7.402 3.533 1 98.25 109 ALA A O 1
ATOM 809 N N . GLY A 1 110 ? 8.93 -7.27 1.583 1 97.25 110 GLY A N 1
ATOM 810 C CA . GLY A 1 110 ? 9.836 -8.359 1.928 1 97.25 110 GLY A CA 1
ATOM 811 C C . GLY A 1 110 ? 9.281 -9.727 1.567 1 97.25 110 GLY A C 1
ATOM 812 O O . GLY A 1 110 ? 9.773 -10.75 2.051 1 97.25 110 GLY A O 1
ATOM 813 N N . LEU A 1 111 ? 8.156 -9.742 0.877 1 98.5 111 LEU A N 1
ATOM 814 C CA . LEU A 1 111 ? 7.672 -11.023 0.365 1 98.5 111 LEU A CA 1
ATOM 815 C C . LEU A 1 111 ? 8.648 -11.602 -0.654 1 98.5 111 LEU A C 1
ATOM 817 O O . LEU A 1 111 ? 9.273 -10.859 -1.41 1 98.5 111 LEU A O 1
ATOM 821 N N . VAL A 1 112 ? 8.672 -12.969 -0.678 1 98.5 112 VAL A N 1
ATOM 822 C CA . VAL A 1 112 ? 9.758 -13.555 -1.462 1 98.5 112 VAL A CA 1
ATOM 823 C C . VAL A 1 112 ? 9.172 -14.398 -2.598 1 98.5 112 VAL A C 1
ATOM 825 O O . VAL A 1 112 ? 9.906 -14.852 -3.48 1 98.5 112 VAL A O 1
ATOM 828 N N . ARG A 1 113 ? 7.879 -14.586 -2.521 1 98.69 113 ARG A N 1
ATOM 829 C CA . ARG A 1 113 ? 7.242 -15.453 -3.514 1 98.69 113 ARG A CA 1
ATOM 830 C C . ARG A 1 113 ? 5.832 -14.969 -3.838 1 98.69 113 ARG A C 1
ATOM 832 O O . ARG A 1 113 ? 5.074 -14.594 -2.938 1 98.69 113 ARG A O 1
ATOM 839 N N . ILE A 1 114 ? 5.508 -14.875 -5.152 1 98.62 114 ILE A N 1
ATOM 840 C CA . ILE A 1 114 ? 4.184 -14.539 -5.664 1 98.62 114 ILE A CA 1
ATOM 841 C C . ILE A 1 114 ? 3.633 -15.703 -6.48 1 98.62 114 ILE A C 1
ATOM 843 O O . ILE A 1 114 ? 4.273 -16.172 -7.426 1 98.62 114 ILE A O 1
ATOM 847 N N . VAL A 1 115 ? 2.457 -16.188 -6.109 1 98.5 115 VAL A N 1
ATOM 848 C CA . VAL A 1 115 ? 1.715 -17.172 -6.895 1 98.5 115 VAL A CA 1
ATOM 849 C C . VAL A 1 115 ? 0.406 -16.562 -7.387 1 98.5 115 VAL A C 1
ATOM 851 O O . VAL A 1 115 ? -0.385 -16.047 -6.59 1 98.5 115 VAL A O 1
ATOM 854 N N . PHE A 1 116 ? 0.193 -16.562 -8.727 1 98.25 116 PHE A N 1
ATOM 855 C CA . PHE A 1 116 ? -1.012 -15.914 -9.234 1 98.25 116 PHE A CA 1
ATOM 856 C C . PHE A 1 116 ? -1.799 -16.859 -10.133 1 98.25 116 PHE A C 1
ATOM 858 O O . PHE A 1 116 ? -1.232 -17.781 -10.719 1 98.25 116 PHE A O 1
ATOM 865 N N . GLY A 1 117 ? -3.115 -16.641 -10.188 1 97.12 117 GLY A N 1
ATOM 866 C CA . GLY A 1 117 ? -4.016 -17.531 -10.891 1 97.12 117 GLY A CA 1
ATOM 867 C C . GLY A 1 117 ? -4.227 -17.141 -12.344 1 97.12 117 GLY A C 1
ATOM 868 O O . GLY A 1 117 ? -4.43 -18 -13.203 1 97.12 117 GLY A O 1
ATOM 869 N N . GLU A 1 118 ? -4.34 -15.906 -12.688 1 95.44 118 GLU A N 1
ATOM 870 C CA . GLU A 1 118 ? -4.523 -15.398 -14.039 1 95.44 118 GLU A CA 1
ATOM 871 C C . GLU A 1 118 ? -3.615 -14.203 -14.312 1 95.44 118 GLU A C 1
ATOM 873 O O . GLU A 1 118 ? -3.416 -13.359 -13.445 1 95.44 118 GLU A O 1
ATOM 878 N N . PHE A 1 119 ? -3.07 -14.211 -15.539 1 93 119 PHE A N 1
ATOM 879 C CA . PHE A 1 119 ? -2.301 -13.031 -15.914 1 93 119 PHE A CA 1
ATOM 880 C C . PHE A 1 119 ? -3.227 -11.875 -16.266 1 93 119 PHE A C 1
ATOM 882 O O . PHE A 1 119 ? -4.125 -12.016 -17.094 1 93 119 PHE A O 1
ATOM 889 N N . TYR A 1 120 ? -2.953 -10.797 -15.688 1 85.38 120 TYR A N 1
ATOM 890 C CA . TYR A 1 120 ? -3.861 -9.672 -15.875 1 85.38 120 TYR A CA 1
ATOM 891 C C . TYR A 1 120 ? -3.234 -8.609 -16.781 1 85.38 120 TYR A C 1
ATOM 893 O O . TYR A 1 120 ? -3.688 -8.398 -17.906 1 85.38 120 TYR A O 1
ATOM 901 N N . ARG A 1 121 ? -2.182 -7.793 -16.406 1 75.06 121 ARG A N 1
ATOM 902 C CA . ARG A 1 121 ? -1.979 -6.656 -17.297 1 75.06 121 ARG A CA 1
ATOM 903 C C . ARG A 1 121 ? -0.503 -6.285 -17.391 1 75.06 121 ARG A C 1
ATOM 905 O O . ARG A 1 121 ? -0.038 -5.809 -18.422 1 75.06 121 ARG A O 1
ATOM 912 N N . ASP A 1 122 ? 0.282 -6.434 -16.5 1 88.12 122 ASP A N 1
ATOM 913 C CA . ASP A 1 122 ? 1.573 -5.754 -16.469 1 88.12 122 ASP A CA 1
ATOM 914 C C . ASP A 1 122 ? 2.721 -6.746 -16.641 1 88.12 122 ASP A C 1
ATOM 916 O O . ASP A 1 122 ? 3.205 -7.324 -15.672 1 88.12 122 ASP A O 1
ATOM 920 N N . PRO A 1 123 ? 3.229 -6.883 -17.906 1 90.19 123 PRO A N 1
ATOM 921 C CA . PRO A 1 123 ? 4.297 -7.855 -18.156 1 90.19 123 PRO A CA 1
ATOM 922 C C . PRO A 1 123 ? 5.609 -7.477 -17.469 1 90.19 123 PRO A C 1
ATOM 924 O O . PRO A 1 123 ? 6.516 -8.305 -17.375 1 90.19 123 PRO A O 1
ATOM 927 N N . ARG A 1 124 ? 5.77 -6.266 -17 1 90.31 124 ARG A N 1
ATOM 928 C CA . ARG A 1 124 ? 6.984 -5.812 -16.328 1 90.31 124 ARG A CA 1
ATOM 929 C C . ARG A 1 124 ? 7.277 -6.656 -15.094 1 90.31 124 ARG A C 1
ATOM 931 O O . ARG A 1 124 ? 8.43 -6.754 -14.664 1 90.31 124 ARG A O 1
ATOM 938 N N . ILE A 1 125 ? 6.238 -7.273 -14.562 1 93.81 125 ILE A N 1
ATOM 939 C CA . ILE A 1 125 ? 6.41 -7.977 -13.297 1 93.81 125 ILE A CA 1
ATOM 940 C C . ILE A 1 125 ? 7.332 -9.172 -13.492 1 93.81 125 ILE A C 1
ATOM 942 O O . ILE A 1 125 ? 8.016 -9.594 -12.555 1 93.81 125 ILE A O 1
ATOM 946 N N . PHE A 1 126 ? 7.395 -9.719 -14.695 1 94.06 126 PHE A N 1
ATOM 947 C CA . PHE A 1 126 ? 8.266 -10.859 -14.953 1 94.06 126 PHE A CA 1
ATOM 948 C C . PHE A 1 126 ? 9.727 -10.438 -14.93 1 94.06 126 PHE A C 1
ATOM 950 O O . PHE A 1 126 ? 10.547 -11.078 -14.266 1 94.06 126 PHE A O 1
ATOM 957 N N . GLU A 1 127 ? 10.023 -9.414 -15.578 1 93.56 127 GLU A N 1
ATOM 958 C CA . GLU A 1 127 ? 11.391 -8.898 -15.625 1 93.56 127 GLU A CA 1
ATOM 959 C C . GLU A 1 127 ? 11.875 -8.5 -14.234 1 93.56 127 GLU A C 1
ATOM 961 O O . GLU A 1 127 ? 12.969 -8.891 -13.812 1 93.56 127 GLU A O 1
ATOM 966 N N . TYR A 1 128 ? 11.133 -7.828 -13.492 1 94.19 128 TYR A N 1
ATOM 967 C CA . TYR A 1 128 ? 11.594 -7.258 -12.234 1 94.19 128 TYR A CA 1
ATOM 968 C C . TYR A 1 128 ? 11.562 -8.297 -11.125 1 94.19 128 TYR A C 1
ATOM 970 O O . TYR A 1 128 ? 12.367 -8.242 -10.188 1 94.19 128 TYR A O 1
ATOM 978 N N . ALA A 1 129 ? 10.641 -9.234 -11.258 1 96.19 129 ALA A N 1
ATOM 979 C CA . ALA A 1 129 ? 10.711 -10.367 -10.336 1 96.19 129 ALA A CA 1
ATOM 980 C C . ALA A 1 129 ? 12.055 -11.086 -10.453 1 96.19 129 ALA A C 1
ATOM 982 O O . ALA A 1 129 ? 12.664 -11.438 -9.438 1 96.19 129 ALA A O 1
ATOM 983 N N . ALA A 1 130 ? 12.461 -11.289 -11.641 1 95.69 130 ALA A N 1
ATOM 984 C CA . ALA A 1 130 ? 13.75 -11.938 -11.883 1 95.69 130 ALA A CA 1
ATOM 985 C C . ALA A 1 130 ? 14.898 -11.109 -11.312 1 95.69 130 ALA A C 1
ATOM 987 O O . ALA A 1 130 ? 15.773 -11.633 -10.625 1 95.69 130 ALA A O 1
ATOM 988 N N . ARG A 1 131 ? 14.914 -9.844 -11.523 1 93.94 131 ARG A N 1
ATOM 989 C CA . ARG A 1 131 ? 15.961 -8.945 -11.039 1 93.94 131 ARG A CA 1
ATOM 990 C C . ARG A 1 131 ? 16.031 -8.945 -9.516 1 93.94 131 ARG A C 1
ATOM 992 O O . ARG A 1 131 ? 17.109 -8.852 -8.93 1 93.94 131 ARG A O 1
ATOM 999 N N . LEU A 1 132 ? 14.859 -9.055 -8.898 1 95.69 132 LEU A N 1
ATOM 1000 C CA . LEU A 1 132 ? 14.766 -8.977 -7.445 1 95.69 132 LEU A CA 1
ATOM 1001 C C . LEU A 1 132 ? 14.898 -10.352 -6.812 1 95.69 132 LEU A C 1
ATOM 1003 O O . LEU A 1 132 ? 14.859 -10.484 -5.586 1 95.69 132 LEU A O 1
ATOM 1007 N N . LYS A 1 133 ? 14.984 -11.375 -7.656 1 96.38 133 LYS A N 1
ATOM 1008 C CA . LYS A 1 133 ? 15.008 -12.758 -7.191 1 96.38 133 LYS A CA 1
ATOM 1009 C C . LYS A 1 133 ? 13.742 -13.102 -6.414 1 96.38 133 LYS A C 1
ATOM 1011 O O . LYS A 1 133 ? 13.805 -13.789 -5.391 1 96.38 133 LYS A O 1
ATOM 1016 N N . LEU A 1 134 ? 12.68 -12.477 -6.797 1 96.88 134 LEU A N 1
ATOM 1017 C CA . LEU A 1 134 ? 11.344 -12.797 -6.309 1 96.88 134 LEU A CA 1
ATOM 1018 C C . LEU A 1 134 ? 10.742 -13.953 -7.098 1 96.88 134 LEU A C 1
ATOM 1020 O O . LEU A 1 134 ? 10.625 -13.883 -8.32 1 96.88 134 LEU A O 1
ATOM 1024 N N . ASP A 1 135 ? 10.391 -15.062 -6.383 1 98.19 135 ASP A N 1
ATOM 1025 C CA . ASP A 1 135 ? 9.797 -16.203 -7.062 1 98.19 135 ASP A CA 1
ATOM 1026 C C . ASP A 1 135 ? 8.398 -15.875 -7.582 1 98.19 135 ASP A C 1
ATOM 1028 O O . ASP A 1 135 ? 7.496 -15.562 -6.805 1 98.19 135 ASP A O 1
ATOM 1032 N N . LEU A 1 136 ? 8.227 -15.852 -8.891 1 97.31 136 LEU A N 1
ATOM 1033 C CA . LEU A 1 136 ? 6.957 -15.562 -9.547 1 97.31 136 LEU A CA 1
ATOM 1034 C C . LEU A 1 136 ? 6.414 -16.797 -10.25 1 97.31 136 LEU A C 1
ATOM 1036 O O . LEU A 1 136 ? 7.035 -17.312 -11.188 1 97.31 136 LEU A O 1
ATOM 1040 N N . VAL A 1 137 ? 5.219 -17.234 -9.812 1 97.12 137 VAL A N 1
ATOM 1041 C CA . VAL A 1 137 ? 4.68 -18.5 -10.305 1 97.12 137 VAL A CA 1
ATOM 1042 C C . VAL A 1 137 ? 3.236 -18.297 -10.766 1 97.12 137 VAL A C 1
ATOM 1044 O O . VAL A 1 137 ? 2.395 -17.828 -10 1 97.12 137 VAL A O 1
ATOM 1047 N N . GLY A 1 138 ? 2.967 -18.609 -11.992 1 96.12 138 GLY A N 1
ATOM 1048 C CA . GLY A 1 138 ? 1.599 -18.688 -12.477 1 96.12 138 GLY A CA 1
ATOM 1049 C C . GLY A 1 138 ? 0.993 -20.062 -12.344 1 96.12 138 GLY A C 1
ATOM 1050 O O . GLY A 1 138 ? 1.605 -21.062 -12.734 1 96.12 138 GLY A O 1
ATOM 1051 N N . LEU A 1 139 ? -0.177 -20.062 -11.695 1 94.75 139 LEU A N 1
ATOM 1052 C CA . LEU A 1 139 ? -0.833 -21.359 -11.508 1 94.75 139 LEU A CA 1
ATOM 1053 C C . LEU A 1 139 ? -1.846 -21.625 -12.609 1 94.75 139 LEU A C 1
ATOM 1055 O O . LEU A 1 139 ? -2.799 -20.859 -12.789 1 94.75 139 LEU A O 1
ATOM 1059 N N . GLY A 1 140 ? -1.643 -22.625 -13.375 1 86.56 140 GLY A N 1
ATOM 1060 C CA . GLY A 1 140 ? -2.59 -23.047 -14.398 1 86.56 140 GLY A CA 1
ATOM 1061 C C . GLY A 1 140 ? -2.414 -22.297 -15.711 1 86.56 140 GLY A C 1
ATOM 1062 O O . GLY A 1 140 ? -1.532 -21.438 -15.828 1 86.56 140 GLY A O 1
ATOM 1063 N N . ASP A 1 141 ? -3.279 -22.547 -16.672 1 84.44 141 ASP A N 1
ATOM 1064 C CA . ASP A 1 141 ? -3.141 -22.062 -18.047 1 84.44 141 ASP A CA 1
ATOM 1065 C C . ASP A 1 141 ? -3.473 -20.578 -18.141 1 84.44 141 ASP A C 1
ATOM 1067 O O . ASP A 1 141 ? -2.891 -19.859 -18.953 1 84.44 141 ASP A O 1
ATOM 1071 N N . ALA A 1 142 ? -4.375 -20.141 -17.344 1 84.31 142 ALA A N 1
ATOM 1072 C CA . ALA A 1 142 ? -4.824 -18.75 -17.391 1 84.31 142 ALA A CA 1
ATOM 1073 C C . ALA A 1 142 ? -3.717 -17.812 -16.938 1 84.31 142 ALA A C 1
ATOM 1075 O O . ALA A 1 142 ? -3.805 -16.594 -17.156 1 84.31 142 ALA A O 1
ATOM 1076 N N . ALA A 1 143 ? -2.693 -18.359 -16.344 1 83.88 143 ALA A N 1
ATOM 1077 C CA . ALA A 1 143 ? -1.623 -17.547 -15.781 1 83.88 143 ALA A CA 1
ATOM 1078 C C . ALA A 1 143 ? -0.575 -17.203 -16.844 1 83.88 143 ALA A C 1
ATOM 1080 O O . ALA A 1 143 ? 0.333 -16.406 -16.594 1 83.88 143 ALA A O 1
ATOM 1081 N N . ARG A 1 144 ? -0.687 -17.75 -18.016 1 80.25 144 ARG A N 1
ATOM 1082 C CA . ARG A 1 144 ? 0.308 -17.5 -19.062 1 80.25 144 ARG A CA 1
ATOM 1083 C C . ARG A 1 144 ? 0.077 -16.156 -19.734 1 80.25 144 ARG A C 1
ATOM 1085 O O . ARG A 1 144 ? -1.055 -15.828 -20.094 1 80.25 144 ARG A O 1
ATOM 1092 N N . PRO A 1 145 ? 1.186 -15.289 -19.734 1 74.94 145 PRO A N 1
ATOM 1093 C CA . PRO A 1 145 ? 1.017 -14.031 -20.469 1 74.94 145 PRO A CA 1
ATOM 1094 C C . PRO A 1 145 ? 0.695 -14.242 -21.938 1 74.94 145 PRO A C 1
ATOM 1096 O O . PRO A 1 145 ? 1.012 -15.297 -22.5 1 74.94 145 PRO A O 1
ATOM 1099 N N . PRO A 1 146 ? -0.196 -13.273 -22.422 1 64.19 146 PRO A N 1
ATOM 1100 C CA . PRO A 1 146 ? -0.481 -13.43 -23.844 1 64.19 146 PRO A CA 1
ATOM 1101 C C . PRO A 1 146 ? 0.785 -13.477 -24.703 1 64.19 146 PRO A C 1
ATOM 1103 O O . PRO A 1 146 ? 1.799 -12.875 -24.328 1 64.19 146 PRO A O 1
ATOM 1106 N N . ALA A 1 147 ? 0.909 -14.555 -25.469 1 58.34 147 ALA A N 1
ATOM 1107 C CA . ALA A 1 147 ? 2.047 -14.734 -26.359 1 58.34 147 ALA A CA 1
ATOM 1108 C C . ALA A 1 147 ? 2.412 -13.43 -27.047 1 58.34 147 ALA A C 1
ATOM 1110 O O . ALA A 1 147 ? 1.534 -12.617 -27.375 1 58.34 147 ALA A O 1
ATOM 1111 N N . SER A 1 148 ? 3.516 -12.75 -26.562 1 51.22 148 SER A N 1
ATOM 1112 C CA . SER A 1 148 ? 3.973 -11.648 -27.406 1 51.22 148 SER A CA 1
ATOM 1113 C C . SER A 1 148 ? 3.777 -11.969 -28.891 1 51.22 148 SER A C 1
ATOM 1115 O O . SER A 1 148 ? 4.141 -13.047 -29.359 1 51.22 148 SER A O 1
ATOM 1117 N N . GLY A 1 149 ? 2.537 -11.805 -29.469 1 37.5 149 GLY A N 1
ATOM 1118 C CA . GLY A 1 149 ? 2.551 -11.969 -30.906 1 37.5 149 GLY A CA 1
ATOM 1119 C C . GLY A 1 149 ? 3.846 -11.516 -31.547 1 37.5 149 GLY A C 1
ATOM 1120 O O . GLY A 1 149 ? 4.297 -10.391 -31.312 1 37.5 149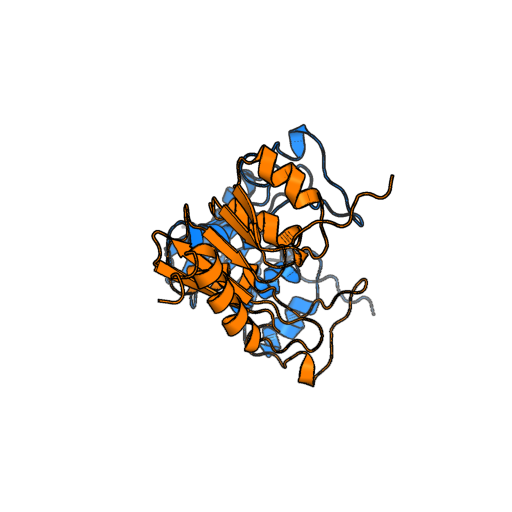 GLY A O 1
ATOM 1121 N N . VAL A 1 150 ? 4.629 -12.492 -32.031 1 30.8 150 VAL A N 1
ATOM 1122 C CA . VAL A 1 150 ? 5.547 -12.109 -33.094 1 30.8 150 VAL A CA 1
ATOM 1123 C C . VAL A 1 150 ? 4.758 -11.547 -34.281 1 30.8 150 VAL A C 1
ATOM 1125 O O . VAL A 1 150 ? 3.627 -11.961 -34.531 1 30.8 150 VAL A O 1
ATOM 1128 N N . MET B 1 1 ? 13.133 30.125 27.906 1 43.81 1 MET B N 1
ATOM 1129 C CA . MET B 1 1 ? 13.188 28.703 27.578 1 43.81 1 MET B CA 1
ATOM 1130 C C . MET B 1 1 ? 12.453 28.422 26.266 1 43.81 1 MET B C 1
ATOM 1132 O O . MET B 1 1 ? 11.32 28.859 26.078 1 43.81 1 MET B O 1
ATOM 1136 N N . ALA B 1 2 ? 13.094 28.375 25.156 1 53.44 2 ALA B N 1
ATOM 1137 C CA . ALA B 1 2 ? 12.43 28.281 23.859 1 53.44 2 ALA B CA 1
ATOM 1138 C C . ALA B 1 2 ? 11.266 27.281 23.906 1 53.44 2 ALA B C 1
ATOM 1140 O O . ALA B 1 2 ? 11.398 26.203 24.484 1 53.44 2 ALA B O 1
ATOM 1141 N N . GLY B 1 3 ? 10.047 27.641 24 1 66.94 3 GLY B N 1
ATOM 1142 C CA . GLY B 1 3 ? 8.852 26.844 24.203 1 66.94 3 GLY B CA 1
ATOM 1143 C C . GLY B 1 3 ? 8.859 25.547 23.406 1 66.94 3 GLY B C 1
ATOM 1144 O O . GLY B 1 3 ? 9.539 25.453 22.375 1 66.94 3 GLY B O 1
ATOM 1145 N N . ARG B 1 4 ? 8.719 24.406 24.109 1 84.88 4 ARG B N 1
ATOM 1146 C CA . ARG B 1 4 ? 8.719 23.094 23.484 1 84.88 4 ARG B CA 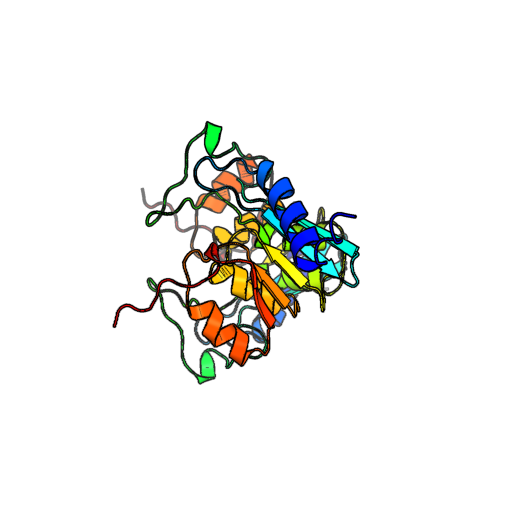1
ATOM 1147 C C . ARG B 1 4 ? 7.797 23.062 22.266 1 84.88 4 ARG B C 1
ATOM 1149 O O . ARG B 1 4 ? 6.719 23.656 22.281 1 84.88 4 ARG B O 1
ATOM 1156 N N . VAL B 1 5 ? 8.391 22.641 21.172 1 89.94 5 VAL B N 1
ATOM 1157 C CA . VAL B 1 5 ? 7.59 22.5 19.953 1 89.94 5 VAL B CA 1
ATOM 1158 C C . VAL B 1 5 ? 6.418 21.562 20.219 1 89.94 5 VAL B C 1
ATOM 1160 O O . VAL B 1 5 ? 6.461 20.75 21.156 1 89.94 5 VAL B O 1
ATOM 1163 N N . SER B 1 6 ? 5.332 21.75 19.516 1 95.25 6 SER B N 1
ATOM 1164 C CA . SER B 1 6 ? 4.18 20.875 19.625 1 95.25 6 SER B CA 1
ATOM 1165 C C . SER B 1 6 ? 4.527 19.438 19.203 1 95.25 6 SER B C 1
ATOM 1167 O O . SER B 1 6 ? 5.512 19.219 18.5 1 95.25 6 SER B O 1
ATOM 1169 N N . TRP B 1 7 ? 3.809 18.438 19.656 1 96.81 7 TRP B N 1
ATOM 1170 C CA . TRP B 1 7 ? 4.02 17.047 19.266 1 96.81 7 TRP B CA 1
ATOM 1171 C C . TRP B 1 7 ? 3.914 16.906 17.75 1 96.81 7 TRP B C 1
ATOM 1173 O O . TRP B 1 7 ? 4.691 16.172 17.141 1 96.81 7 TRP B O 1
ATOM 1183 N N . ASP B 1 8 ? 2.986 17.547 17.156 1 97.56 8 ASP B N 1
ATOM 1184 C CA . ASP B 1 8 ? 2.828 17.469 15.703 1 97.56 8 ASP B CA 1
ATOM 1185 C C . ASP B 1 8 ? 4.078 17.984 14.992 1 97.56 8 ASP B C 1
ATOM 1187 O O . ASP B 1 8 ? 4.559 17.359 14.047 1 97.56 8 ASP B O 1
ATOM 1191 N N . GLN B 1 9 ? 4.508 19.125 15.422 1 97.12 9 GLN B N 1
ATOM 1192 C CA . GLN B 1 9 ? 5.719 19.656 14.82 1 97.12 9 GLN B CA 1
ATOM 1193 C C . GLN B 1 9 ? 6.914 18.75 15.062 1 97.12 9 GLN B C 1
ATOM 1195 O O . GLN B 1 9 ? 7.746 18.547 14.172 1 97.12 9 GLN B O 1
ATOM 1200 N N . TYR B 1 10 ? 6.961 18.219 16.281 1 97.94 10 TYR B N 1
ATOM 1201 C CA . TYR B 1 10 ? 8.039 17.297 16.641 1 97.94 10 TYR B CA 1
ATOM 1202 C C . TYR B 1 10 ? 8.094 16.125 15.664 1 97.94 10 TYR B C 1
ATOM 1204 O O . TYR B 1 10 ? 9.148 15.844 15.086 1 97.94 10 TYR B O 1
ATOM 1212 N N . PHE B 1 11 ? 7.027 15.438 15.445 1 98.62 11 PHE B N 1
ATOM 1213 C CA . PHE B 1 11 ? 6.996 14.258 14.586 1 98.62 11 PHE B CA 1
ATOM 1214 C C . PHE B 1 11 ? 7.133 14.656 13.117 1 98.62 11 PHE B C 1
ATOM 1216 O O . PHE B 1 11 ? 7.715 13.914 12.32 1 98.62 11 PHE B O 1
ATOM 1223 N N . MET B 1 12 ? 6.695 15.859 12.695 1 98.31 12 MET B N 1
ATOM 1224 C CA . MET B 1 12 ? 6.914 16.344 11.344 1 98.31 12 MET B CA 1
ATOM 1225 C C . MET B 1 12 ? 8.398 16.578 11.078 1 98.31 12 MET B C 1
ATOM 1227 O O . MET B 1 12 ? 8.898 16.281 9.984 1 98.31 12 MET B O 1
ATOM 1231 N N . ASP B 1 13 ? 9.023 17.125 12.102 1 98.19 13 ASP B N 1
ATOM 1232 C CA . ASP B 1 13 ? 10.469 17.312 11.977 1 98.19 13 ASP B CA 1
ATOM 1233 C C . ASP B 1 13 ? 11.172 15.977 11.766 1 98.19 13 ASP B C 1
ATOM 1235 O O . ASP B 1 13 ? 12.109 15.875 10.977 1 98.19 13 ASP B O 1
ATOM 1239 N N . ILE B 1 14 ? 10.766 15.008 12.461 1 98.62 14 ILE B N 1
ATOM 1240 C CA . ILE B 1 14 ? 11.328 13.672 12.273 1 98.62 14 ILE B CA 1
ATOM 1241 C C . ILE B 1 14 ? 11.023 13.18 10.867 1 98.62 14 ILE B C 1
ATOM 1243 O O . ILE B 1 14 ? 11.898 12.641 10.188 1 98.62 14 ILE B O 1
ATOM 1247 N N . ALA B 1 15 ? 9.773 13.32 10.391 1 98.62 15 ALA B N 1
ATOM 1248 C CA . ALA B 1 15 ? 9.422 12.938 9.023 1 98.62 15 ALA B CA 1
ATOM 1249 C C . ALA B 1 15 ? 10.32 13.648 8.008 1 98.62 15 ALA B C 1
ATOM 1251 O O . ALA B 1 15 ? 10.727 13.047 7.012 1 98.62 15 ALA B O 1
ATOM 1252 N N . THR B 1 16 ? 10.609 14.898 8.25 1 98 16 THR B N 1
ATOM 1253 C CA . THR B 1 16 ? 11.484 15.672 7.383 1 98 16 THR B CA 1
ATOM 1254 C C . THR B 1 16 ? 12.883 15.047 7.34 1 98 16 THR B C 1
ATOM 1256 O O . THR B 1 16 ? 13.5 14.969 6.273 1 98 16 THR B O 1
ATOM 1259 N N . GLN B 1 17 ? 13.359 14.688 8.484 1 98.44 17 GLN B N 1
ATOM 1260 C CA . GLN B 1 17 ? 14.648 14.016 8.523 1 98.44 17 GLN B CA 1
ATOM 1261 C C . GLN B 1 17 ? 14.602 12.688 7.773 1 98.44 17 GLN B C 1
ATOM 1263 O O . GLN B 1 17 ? 15.523 12.344 7.039 1 98.44 17 GLN B O 1
ATOM 1268 N N . VAL B 1 18 ? 13.555 11.914 7.953 1 98.25 18 VAL B N 1
ATOM 1269 C CA . VAL B 1 18 ? 13.359 10.656 7.25 1 98.25 18 VAL B CA 1
ATOM 1270 C C . VAL B 1 18 ? 13.414 10.891 5.742 1 98.25 18 VAL B C 1
ATOM 1272 O O . VAL B 1 18 ? 14.016 10.109 5.004 1 98.25 18 VAL B O 1
ATOM 1275 N N . ALA B 1 19 ? 12.875 11.945 5.305 1 97.69 19 ALA B N 1
ATOM 1276 C CA . ALA B 1 19 ? 12.812 12.289 3.885 1 97.69 19 ALA B CA 1
ATOM 1277 C C . ALA B 1 19 ? 14.211 12.445 3.297 1 97.69 19 ALA B C 1
ATOM 1279 O O . ALA B 1 19 ? 14.398 12.32 2.084 1 97.69 19 ALA B O 1
ATOM 1280 N N . SER B 1 20 ? 15.148 12.75 4.105 1 95.62 20 SER B N 1
ATOM 1281 C CA . SER B 1 20 ? 16.5 13.031 3.641 1 95.62 20 SER B CA 1
ATOM 1282 C C . SER B 1 20 ? 17.156 11.781 3.062 1 95.62 20 SER B C 1
ATOM 1284 O O . SER B 1 20 ? 18.188 11.875 2.377 1 95.62 20 SER B O 1
ATOM 1286 N N . ARG B 1 21 ? 16.578 10.648 3.262 1 93.88 21 ARG B N 1
ATOM 1287 C CA . ARG B 1 21 ? 17.141 9.398 2.752 1 93.88 21 ARG B CA 1
ATOM 1288 C C . ARG B 1 21 ? 16.562 9.062 1.379 1 93.88 21 ARG B C 1
ATOM 1290 O O . ARG B 1 21 ? 17.031 8.125 0.722 1 93.88 21 ARG B O 1
ATOM 1297 N N . ALA B 1 22 ? 15.57 9.773 0.992 1 92.56 22 ALA B N 1
ATOM 1298 C CA . ALA B 1 22 ? 14.93 9.477 -0.285 1 92.56 22 ALA B CA 1
ATOM 1299 C C . ALA B 1 22 ? 15.93 9.562 -1.435 1 92.56 22 ALA B C 1
ATOM 1301 O O . ALA B 1 22 ? 16.844 10.391 -1.417 1 92.56 22 ALA B O 1
ATOM 1302 N N . THR B 1 23 ? 15.828 8.695 -2.391 1 81.31 23 THR B N 1
ATOM 1303 C CA . THR B 1 23 ? 16.781 8.617 -3.498 1 81.31 23 THR B CA 1
ATOM 1304 C C . THR B 1 23 ? 16.172 9.227 -4.766 1 81.31 23 THR B C 1
ATOM 1306 O O . THR B 1 23 ? 16.812 9.227 -5.82 1 81.31 23 THR B O 1
ATOM 1309 N N . CYS B 1 24 ? 15.031 9.742 -4.641 1 81.81 24 CYS B N 1
ATOM 1310 C CA . CYS B 1 24 ? 14.43 10.43 -5.777 1 81.81 24 CYS B CA 1
ATOM 1311 C C . CYS B 1 24 ? 15.055 11.805 -5.977 1 81.81 24 CYS B C 1
ATOM 1313 O O . CYS B 1 24 ? 15.336 12.516 -5.004 1 81.81 24 CYS B O 1
ATOM 1315 N N . ASP B 1 25 ? 15.328 12.148 -7.156 1 77.75 25 ASP B N 1
ATOM 1316 C CA . ASP B 1 25 ? 15.969 13.438 -7.402 1 77.75 25 ASP B CA 1
ATOM 1317 C C . ASP B 1 25 ? 14.93 14.547 -7.531 1 77.75 25 ASP B C 1
ATOM 1319 O O . ASP B 1 25 ? 15.273 15.734 -7.555 1 77.75 25 ASP B O 1
ATOM 1323 N N . ARG B 1 26 ? 13.742 14.203 -7.547 1 78.25 26 ARG B N 1
ATOM 1324 C CA . ARG B 1 26 ? 12.711 15.203 -7.805 1 78.25 26 ARG B CA 1
ATOM 1325 C C . ARG B 1 26 ? 12.055 15.664 -6.512 1 78.25 26 ARG B C 1
ATOM 1327 O O . ARG B 1 26 ? 11.82 16.859 -6.312 1 78.25 26 ARG B O 1
ATOM 1334 N N . LYS B 1 27 ? 11.672 14.781 -5.758 1 86.62 27 LYS B N 1
ATOM 1335 C CA . LYS B 1 27 ? 10.938 15.125 -4.543 1 86.62 27 LYS B CA 1
ATOM 1336 C C . LYS B 1 27 ? 11.281 14.164 -3.408 1 86.62 27 LYS B C 1
ATOM 1338 O O . LYS B 1 27 ? 11.242 12.945 -3.584 1 86.62 27 LYS B O 1
ATOM 1343 N N . HIS B 1 28 ? 11.711 14.742 -2.285 1 94.31 28 HIS B N 1
ATOM 1344 C CA . HIS B 1 28 ? 11.977 13.961 -1.083 1 94.31 28 HIS B CA 1
ATOM 1345 C C . HIS B 1 28 ? 10.789 14.016 -0.122 1 94.31 28 HIS B C 1
ATOM 1347 O O . HIS B 1 28 ? 10.445 15.078 0.386 1 94.31 28 HIS B O 1
ATOM 1353 N N . VAL B 1 29 ? 10.227 12.891 0.028 1 96.88 29 VAL B N 1
ATOM 1354 C CA . VAL B 1 29 ? 9.086 12.805 0.932 1 96.88 29 VAL B CA 1
ATOM 1355 C C . VAL B 1 29 ? 9.383 11.805 2.045 1 96.88 29 VAL B C 1
ATOM 1357 O O . VAL B 1 29 ? 9.953 10.734 1.794 1 96.88 29 VAL B O 1
ATOM 1360 N N . GLY B 1 30 ? 9.07 12.203 3.232 1 98.31 30 GLY B N 1
ATOM 1361 C CA . GLY B 1 30 ? 9.172 11.336 4.398 1 98.31 30 GLY B CA 1
ATOM 1362 C C . GLY B 1 30 ? 7.859 11.172 5.137 1 98.31 30 GLY B C 1
ATOM 1363 O O . GLY B 1 30 ? 6.996 12.055 5.086 1 98.31 30 GLY B O 1
ATOM 1364 N N . ALA B 1 31 ? 7.676 9.992 5.789 1 98.81 31 ALA B N 1
ATOM 1365 C CA . ALA B 1 31 ? 6.484 9.688 6.578 1 98.81 31 ALA B CA 1
ATOM 1366 C C . ALA B 1 31 ? 6.852 8.977 7.879 1 98.81 31 ALA B C 1
ATOM 1368 O O . ALA B 1 31 ? 7.816 8.219 7.922 1 98.81 31 ALA B O 1
ATOM 1369 N N . VAL B 1 32 ? 6.051 9.242 8.914 1 98.88 32 VAL B N 1
ATOM 1370 C CA . VAL B 1 32 ? 6.191 8.609 10.219 1 98.88 32 VAL B CA 1
ATOM 1371 C C . VAL B 1 32 ? 4.812 8.242 10.766 1 98.88 32 VAL B C 1
ATOM 1373 O O . VAL B 1 32 ? 3.896 9.07 10.758 1 98.88 32 VAL B O 1
ATOM 1376 N N . ILE B 1 33 ? 4.656 7 11.141 1 98.94 33 ILE B N 1
ATOM 1377 C CA . ILE B 1 33 ? 3.418 6.57 11.781 1 98.94 33 ILE B CA 1
ATOM 1378 C C . ILE B 1 33 ? 3.625 6.477 13.289 1 98.94 33 ILE B C 1
ATOM 1380 O O . ILE B 1 33 ? 4.59 5.863 13.758 1 98.94 33 ILE B O 1
ATOM 1384 N N . VAL B 1 34 ? 2.697 7.094 14.039 1 98.88 34 VAL B N 1
ATOM 1385 C CA . VAL B 1 34 ? 2.883 7.285 15.469 1 98.88 34 VAL B CA 1
ATOM 1386 C C . VAL B 1 34 ? 1.607 6.895 16.219 1 98.88 34 VAL B C 1
ATOM 1388 O O . VAL B 1 34 ? 0.5 7.191 15.758 1 98.88 34 VAL B O 1
ATOM 1391 N N . ARG B 1 35 ? 1.723 6.277 17.297 1 98.44 35 ARG B N 1
ATOM 1392 C CA . ARG B 1 35 ? 0.63 6.047 18.234 1 98.44 35 ARG B CA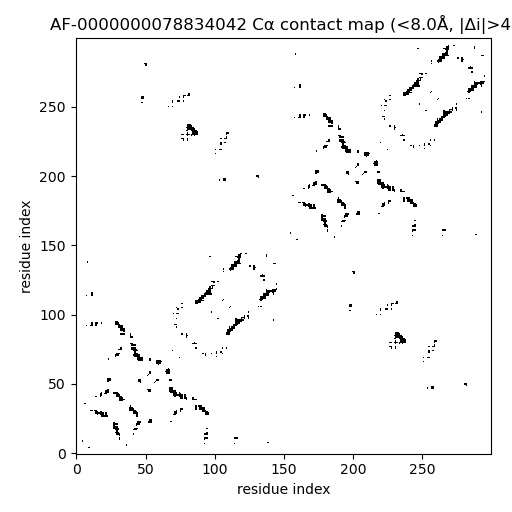 1
ATOM 1393 C C . ARG B 1 35 ? 1.069 6.328 19.672 1 98.44 35 ARG B C 1
ATOM 1395 O O . ARG B 1 35 ? 2.094 5.812 20.125 1 98.44 35 ARG B O 1
ATOM 1402 N N . GLY B 1 36 ? 0.331 7.129 20.422 1 95.38 36 GLY B N 1
ATOM 1403 C CA . GLY B 1 36 ? 0.7 7.441 21.797 1 95.38 36 GLY B CA 1
ATOM 1404 C C . GLY B 1 36 ? 2.096 8.023 21.922 1 95.38 36 GLY B C 1
ATOM 1405 O O . GLY B 1 36 ? 2.871 7.609 22.781 1 95.38 36 GLY B O 1
ATOM 1406 N N . ARG B 1 37 ? 2.52 8.812 21.031 1 96.19 37 ARG B N 1
ATOM 1407 C CA . ARG B 1 37 ? 3.801 9.516 21 1 96.19 37 ARG B CA 1
ATOM 1408 C C . ARG B 1 37 ? 4.953 8.531 20.797 1 96.19 37 ARG B C 1
ATOM 1410 O O . ARG B 1 37 ? 6.102 8.852 21.109 1 96.19 37 ARG B O 1
ATOM 1417 N N . THR B 1 38 ? 4.625 7.348 20.375 1 98.06 38 THR B N 1
ATOM 1418 C CA . THR B 1 38 ? 5.625 6.352 20.016 1 98.06 38 THR B CA 1
ATOM 1419 C C . THR B 1 38 ? 5.633 6.121 18.5 1 98.06 38 THR B C 1
ATOM 1421 O O . THR B 1 38 ? 4.582 5.906 17.906 1 98.06 38 THR B O 1
ATOM 1424 N N . ILE B 1 39 ? 6.84 6.188 18.016 1 98.75 39 ILE B N 1
ATOM 1425 C CA . ILE B 1 39 ? 6.992 5.926 16.594 1 98.75 39 ILE B CA 1
ATOM 1426 C C . ILE B 1 39 ? 6.879 4.426 16.328 1 98.75 39 ILE B C 1
ATOM 1428 O O . ILE B 1 39 ? 7.562 3.623 16.969 1 98.75 39 ILE B O 1
ATOM 1432 N N . LEU B 1 40 ? 6.02 4.074 15.352 1 98.81 40 LEU B N 1
ATOM 1433 C CA . LEU B 1 40 ? 5.777 2.672 15.023 1 98.81 40 LEU B CA 1
ATOM 1434 C C . LEU B 1 40 ? 6.547 2.27 13.766 1 98.81 40 LEU B C 1
ATOM 1436 O O . LEU B 1 40 ? 7.07 1.156 13.688 1 98.81 40 LEU B O 1
ATOM 1440 N N . SER B 1 41 ? 6.605 3.121 12.797 1 98.81 41 SER B N 1
ATOM 1441 C CA . SER B 1 41 ? 7.254 2.869 11.516 1 98.81 41 SER B CA 1
ATOM 1442 C C . SER B 1 41 ? 7.539 4.172 10.773 1 98.81 41 SER B C 1
ATOM 1444 O O . SER B 1 41 ? 7.02 5.227 11.141 1 98.81 41 SER B O 1
ATOM 1446 N N . THR B 1 42 ? 8.43 4.105 9.891 1 98.81 42 THR B N 1
ATOM 1447 C CA . THR B 1 42 ? 8.805 5.242 9.055 1 98.81 42 THR B CA 1
ATOM 1448 C C . THR B 1 42 ? 8.898 4.824 7.59 1 98.81 42 THR B C 1
ATOM 1450 O O . THR B 1 42 ? 8.93 3.629 7.277 1 98.81 42 THR B O 1
ATOM 1453 N N . GLY B 1 43 ? 8.875 5.816 6.719 1 98.38 43 GLY B N 1
ATOM 1454 C CA . GLY B 1 43 ? 9.039 5.578 5.293 1 98.38 43 GLY B CA 1
ATOM 1455 C C . GLY B 1 43 ? 9.477 6.816 4.531 1 98.38 43 GLY B C 1
ATOM 1456 O O . GLY B 1 43 ? 9.133 7.938 4.91 1 98.38 43 GLY B O 1
ATOM 1457 N N . TYR B 1 44 ? 10.234 6.582 3.551 1 97.56 44 TYR B N 1
ATOM 1458 C CA . TYR B 1 44 ? 10.609 7.613 2.588 1 97.56 44 TYR B CA 1
ATOM 1459 C C . TYR B 1 44 ? 10.461 7.102 1.159 1 97.56 44 TYR B C 1
ATOM 1461 O O . TYR B 1 44 ? 10.445 5.891 0.925 1 97.56 44 TYR B O 1
ATOM 1469 N N . ASN B 1 45 ? 10.273 8.047 0.25 1 96.25 45 ASN B N 1
ATOM 1470 C CA . ASN B 1 45 ? 10.062 7.633 -1.133 1 96.25 45 ASN B CA 1
ATOM 1471 C C . ASN B 1 45 ? 11.359 7.172 -1.783 1 96.25 45 ASN B C 1
ATOM 1473 O O . ASN B 1 45 ? 12.43 7.711 -1.488 1 96.25 45 ASN B O 1
ATOM 1477 N N . GLY B 1 46 ? 11.203 6.172 -2.643 1 92.94 46 GLY B N 1
ATOM 1478 C CA . GLY B 1 46 ? 12.352 5.648 -3.369 1 92.94 46 GLY B CA 1
ATOM 1479 C C . GLY B 1 46 ? 12.016 4.438 -4.219 1 92.94 46 GLY B C 1
ATOM 1480 O O . GLY B 1 46 ? 10.875 3.98 -4.234 1 92.94 46 GLY B O 1
ATOM 1481 N N . ALA B 1 47 ? 13.039 3.992 -4.914 1 90 47 ALA B N 1
ATOM 1482 C CA . ALA B 1 47 ? 12.867 2.814 -5.766 1 90 47 ALA B CA 1
ATOM 1483 C C . ALA B 1 47 ? 12.586 1.57 -4.926 1 90 47 ALA B C 1
ATOM 1485 O O . ALA B 1 47 ? 12.797 1.569 -3.713 1 90 47 ALA B O 1
ATOM 1486 N N . ILE B 1 48 ? 12.039 0.514 -5.613 1 91.88 48 ILE B N 1
ATOM 1487 C CA . ILE B 1 48 ? 11.883 -0.79 -4.973 1 91.88 48 ILE B CA 1
ATOM 1488 C C . ILE B 1 48 ? 13.211 -1.215 -4.348 1 91.88 48 ILE B C 1
ATOM 1490 O O . ILE B 1 48 ? 14.273 -1.048 -4.949 1 91.88 48 ILE B O 1
ATOM 1494 N N . ARG B 1 49 ? 13.062 -1.767 -3.16 1 88.25 49 ARG B N 1
ATOM 1495 C CA . ARG B 1 49 ? 14.258 -2.264 -2.492 1 88.25 49 ARG B CA 1
ATOM 1496 C C . ARG B 1 49 ? 14.992 -3.273 -3.365 1 88.25 49 ARG B C 1
ATOM 1498 O O . ARG B 1 49 ? 14.383 -4.215 -3.883 1 88.25 49 ARG B O 1
ATOM 1505 N N . GLY B 1 50 ? 16.266 -3.049 -3.627 1 86.25 50 GLY B N 1
ATOM 1506 C CA . GLY B 1 50 ? 17.062 -3.973 -4.414 1 86.25 50 GLY B CA 1
ATOM 1507 C C . GLY B 1 50 ? 17.266 -3.52 -5.848 1 86.25 50 GLY B C 1
ATOM 1508 O O . GLY B 1 50 ? 18.062 -4.102 -6.586 1 86.25 50 GLY B O 1
ATOM 1509 N N . LEU B 1 51 ? 16.484 -2.625 -6.27 1 87.75 51 LEU B N 1
ATOM 1510 C CA . LEU B 1 51 ? 16.641 -2.082 -7.613 1 87.75 51 LEU B CA 1
ATOM 1511 C C . LEU B 1 51 ? 17.453 -0.789 -7.586 1 87.75 51 LEU B C 1
ATOM 1513 O O . LEU B 1 51 ? 17.531 -0.124 -6.547 1 87.75 51 LEU B O 1
ATOM 1517 N N . PRO B 1 52 ? 18.016 -0.529 -8.773 1 83.75 52 PRO B N 1
ATOM 1518 C CA . PRO B 1 52 ? 18.75 0.735 -8.82 1 83.75 52 PRO B CA 1
ATOM 1519 C C . PRO B 1 52 ? 17.859 1.947 -8.539 1 83.75 52 PRO B C 1
ATOM 1521 O O . PRO B 1 52 ? 16.672 1.922 -8.844 1 83.75 52 PRO B O 1
ATOM 1524 N N . HIS B 1 53 ? 18.5 2.896 -7.895 1 82 53 HIS B N 1
ATOM 1525 C CA . HIS B 1 53 ? 17.781 4.113 -7.535 1 82 53 HIS B CA 1
ATOM 1526 C C . HIS B 1 53 ? 17.562 5.004 -8.75 1 82 53 HIS B C 1
ATOM 1528 O O . HIS B 1 53 ? 18.359 4.984 -9.695 1 82 53 HIS B O 1
ATOM 1534 N N . CYS B 1 54 ? 16.406 5.691 -8.703 1 77.38 54 CYS B N 1
ATOM 1535 C CA . CYS B 1 54 ? 16.078 6.578 -9.812 1 77.38 54 CYS B CA 1
ATOM 1536 C C . CYS B 1 54 ? 17.25 7.492 -10.148 1 77.38 54 CYS B C 1
ATOM 1538 O O . CYS B 1 54 ? 17.484 7.809 -11.32 1 77.38 54 CYS B O 1
ATOM 1540 N N . ASP B 1 55 ? 17.969 7.848 -9.133 1 75.69 55 ASP B N 1
ATOM 1541 C CA . ASP B 1 55 ? 19.094 8.75 -9.344 1 75.69 55 ASP B CA 1
ATOM 1542 C C . ASP B 1 55 ? 20.188 8.086 -10.18 1 75.69 55 ASP B C 1
ATOM 1544 O O . ASP B 1 55 ? 20.984 8.773 -10.828 1 75.69 55 ASP B O 1
ATOM 1548 N N . ASP B 1 56 ? 20.141 6.801 -10.266 1 78.56 56 ASP B N 1
ATOM 1549 C CA . ASP B 1 56 ? 21.203 6.062 -10.938 1 78.56 56 ASP B CA 1
ATOM 1550 C C . ASP B 1 56 ? 20.797 5.688 -12.359 1 78.56 56 ASP B C 1
ATOM 1552 O O . ASP B 1 56 ? 21.609 5.734 -13.281 1 78.56 56 ASP B O 1
ATOM 1556 N N . VAL B 1 57 ? 19.609 5.293 -12.562 1 80.81 57 VAL B N 1
ATOM 1557 C CA . VAL B 1 57 ? 19.234 4.676 -13.836 1 80.81 57 VAL B CA 1
ATOM 1558 C C . VAL B 1 57 ? 18.125 5.5 -14.5 1 80.81 57 VAL B C 1
ATOM 1560 O O . VAL B 1 57 ? 17.734 5.215 -15.633 1 80.81 57 VAL B O 1
ATOM 1563 N N . GLY B 1 58 ? 17.734 6.527 -13.875 1 79 58 GLY B N 1
ATOM 1564 C CA . GLY B 1 58 ? 16.688 7.359 -14.438 1 79 58 GLY B CA 1
ATOM 1565 C C . GLY B 1 58 ? 15.289 6.938 -14 1 79 58 GLY B C 1
ATOM 1566 O O . GLY B 1 58 ? 15.117 5.875 -13.398 1 79 58 GLY B O 1
ATOM 1567 N N . HIS B 1 59 ? 14.375 7.828 -14.242 1 79.5 59 HIS B N 1
ATOM 1568 C CA . HIS B 1 59 ? 12.992 7.605 -13.852 1 79.5 59 HIS B CA 1
ATOM 1569 C C . HIS B 1 59 ? 12.242 6.793 -14.898 1 79.5 59 HIS B C 1
ATOM 1571 O O . HIS B 1 59 ? 12.445 6.984 -16.094 1 79.5 59 HIS B O 1
ATOM 1577 N N . MET B 1 60 ? 11.531 5.777 -14.422 1 82.06 60 MET B N 1
ATOM 1578 C CA . MET B 1 60 ? 10.539 5.129 -15.273 1 82.06 60 MET B CA 1
ATOM 1579 C C . MET B 1 60 ? 9.273 5.973 -15.383 1 82.06 60 MET B C 1
ATOM 1581 O O . MET B 1 60 ? 8.383 5.875 -14.539 1 82.06 60 MET B O 1
ATOM 1585 N N . MET B 1 61 ? 9.203 6.773 -16.422 1 79.62 61 MET B N 1
ATOM 1586 C CA . MET B 1 61 ? 8.148 7.781 -16.5 1 79.62 61 MET B CA 1
ATOM 1587 C C . MET B 1 61 ? 6.922 7.238 -17.219 1 79.62 61 MET B C 1
ATOM 1589 O O . MET B 1 61 ? 7.039 6.672 -18.312 1 79.62 61 MET B O 1
ATOM 1593 N N . GLU B 1 62 ? 5.805 7.297 -16.547 1 80.31 62 GLU B N 1
ATOM 1594 C CA . GLU B 1 62 ? 4.496 7.008 -17.125 1 80.31 62 GLU B CA 1
ATOM 1595 C C . GLU B 1 62 ? 3.486 8.094 -16.766 1 80.31 62 GLU B C 1
ATOM 1597 O O . GLU B 1 62 ? 3.238 8.367 -15.594 1 80.31 62 GLU B O 1
ATOM 1602 N N . ASN B 1 63 ? 2.826 8.703 -17.766 1 79 63 ASN B N 1
ATOM 1603 C CA . ASN B 1 63 ? 1.827 9.75 -17.578 1 79 63 ASN B CA 1
ATOM 1604 C C . ASN B 1 63 ? 2.352 10.875 -16.688 1 79 63 ASN B C 1
ATOM 1606 O O . ASN B 1 63 ? 1.671 11.297 -15.75 1 79 63 ASN B O 1
ATOM 1610 N N . GLY B 1 64 ? 3.656 11.211 -16.891 1 75.19 64 GLY B N 1
ATOM 1611 C CA . GLY B 1 64 ? 4.242 12.352 -16.188 1 75.19 64 GLY B CA 1
ATOM 1612 C C . GLY B 1 64 ? 4.68 12.023 -14.781 1 75.19 64 GLY B C 1
ATOM 1613 O O . GLY B 1 64 ? 5.074 12.922 -14.023 1 75.19 64 GLY B O 1
ATOM 1614 N N . HIS B 1 65 ? 4.629 10.703 -14.469 1 77.88 65 HIS B N 1
ATOM 1615 C CA . HIS B 1 65 ? 5.012 10.312 -13.117 1 77.88 65 HIS B CA 1
ATOM 1616 C C . HIS B 1 65 ? 6.012 9.164 -13.141 1 77.88 65 HIS B C 1
ATOM 1618 O O . HIS B 1 65 ? 5.957 8.305 -14.023 1 77.88 65 HIS B O 1
ATOM 1624 N N . CYS B 1 66 ? 6.895 9.234 -12.219 1 82.81 66 CYS B N 1
ATOM 1625 C CA . CYS B 1 66 ? 7.797 8.102 -12.07 1 82.81 66 CYS B CA 1
ATOM 1626 C C . CYS B 1 66 ? 7.082 6.914 -11.438 1 82.81 66 CYS B C 1
ATOM 1628 O O . CYS B 1 66 ? 6.594 7.004 -10.312 1 82.81 66 CYS B O 1
ATOM 1630 N N . VAL B 1 67 ? 7.109 5.84 -12.164 1 83.69 67 VAL B N 1
ATOM 1631 C CA . VAL B 1 67 ? 6.34 4.695 -11.695 1 83.69 67 VAL B CA 1
ATOM 1632 C C . VAL B 1 67 ? 7.27 3.689 -11.016 1 83.69 67 VAL B C 1
ATOM 1634 O O . VAL B 1 67 ? 6.832 2.615 -10.594 1 83.69 67 VAL B O 1
ATOM 1637 N N . ALA B 1 68 ? 8.469 4.078 -10.922 1 87.06 68 ALA B N 1
ATOM 1638 C CA . ALA B 1 68 ? 9.43 3.189 -10.266 1 87.06 68 ALA B CA 1
ATOM 1639 C C . ALA B 1 68 ? 9.461 3.428 -8.758 1 87.06 68 ALA B C 1
ATOM 1641 O O . ALA B 1 68 ? 9.906 2.568 -8 1 87.06 68 ALA B O 1
ATOM 1642 N N . THR B 1 69 ? 8.867 4.484 -8.383 1 91.88 69 THR B N 1
ATOM 1643 C CA . THR B 1 69 ? 9.008 4.93 -7.004 1 91.88 69 THR B CA 1
ATOM 1644 C C . THR B 1 69 ? 7.871 4.391 -6.145 1 91.88 69 THR B C 1
ATOM 1646 O O . THR B 1 69 ? 6.719 4.355 -6.578 1 91.88 69 THR B O 1
ATOM 1649 N N . VAL B 1 70 ? 8.227 3.932 -4.996 1 94.94 70 VAL B N 1
ATOM 1650 C CA . VAL B 1 70 ? 7.258 3.676 -3.934 1 94.94 70 VAL B CA 1
ATOM 1651 C C . VAL B 1 70 ? 7.18 4.883 -3.006 1 94.94 70 VAL B C 1
ATOM 1653 O O . VAL B 1 70 ? 8.203 5.43 -2.598 1 94.94 70 VAL B O 1
ATOM 1656 N N . HIS B 1 71 ? 6.008 5.309 -2.695 1 96.31 71 HIS B N 1
ATOM 1657 C CA . HIS B 1 71 ? 5.824 6.531 -1.92 1 96.31 71 HIS B CA 1
ATOM 1658 C C . HIS B 1 71 ? 6.148 6.301 -0.447 1 96.31 71 HIS B C 1
ATOM 1660 O O . HIS B 1 71 ? 6.105 5.168 0.033 1 96.31 71 HIS B O 1
ATOM 1666 N N . ALA B 1 72 ? 6.414 7.43 0.242 1 98.12 72 ALA B N 1
ATOM 1667 C CA . ALA B 1 72 ? 6.812 7.41 1.647 1 98.12 72 ALA B CA 1
ATOM 1668 C C . ALA B 1 72 ? 5.727 6.785 2.518 1 98.12 72 ALA B C 1
ATOM 1670 O O . ALA B 1 72 ? 6.016 5.969 3.393 1 98.12 72 ALA B O 1
ATOM 1671 N N . GLU B 1 73 ? 4.465 7.207 2.297 1 98.44 73 GLU B N 1
ATOM 1672 C CA . GLU B 1 73 ? 3.34 6.691 3.068 1 98.44 73 GLU B CA 1
ATOM 1673 C C . GLU B 1 73 ? 3.201 5.18 2.902 1 98.44 73 GLU B C 1
ATOM 1675 O O . GLU B 1 73 ? 3.029 4.457 3.885 1 98.44 73 GLU B O 1
ATOM 1680 N N . ALA B 1 74 ? 3.25 4.75 1.682 1 98.56 74 ALA B N 1
ATOM 1681 C CA . ALA B 1 74 ? 3.191 3.316 1.407 1 98.56 74 ALA B CA 1
ATOM 1682 C C . ALA B 1 74 ? 4.332 2.578 2.098 1 98.56 74 ALA B C 1
ATOM 1684 O O . ALA B 1 74 ? 4.117 1.549 2.742 1 98.56 74 ALA B O 1
ATOM 1685 N N . ASN B 1 75 ? 5.504 3.111 2.047 1 98.38 75 ASN B N 1
ATOM 1686 C CA . ASN B 1 75 ? 6.664 2.473 2.658 1 98.38 75 ASN B CA 1
ATOM 1687 C C . ASN B 1 75 ? 6.543 2.426 4.18 1 98.38 75 ASN B C 1
ATOM 1689 O O . ASN B 1 75 ? 7.008 1.479 4.816 1 98.38 75 ASN B O 1
ATOM 1693 N N . ALA B 1 76 ? 5.941 3.441 4.758 1 98.88 76 ALA B N 1
ATOM 1694 C CA . ALA B 1 76 ? 5.719 3.41 6.199 1 98.88 76 ALA B CA 1
ATOM 1695 C C . ALA B 1 76 ? 4.77 2.275 6.582 1 98.88 76 ALA B C 1
ATOM 1697 O O . ALA B 1 76 ? 5.016 1.557 7.555 1 98.88 76 ALA B O 1
ATOM 1698 N N . ILE B 1 77 ? 3.715 2.111 5.816 1 98.81 77 ILE B N 1
ATOM 1699 C CA . ILE B 1 77 ? 2.738 1.057 6.07 1 98.81 77 ILE B CA 1
ATOM 1700 C C . ILE B 1 77 ? 3.383 -0.308 5.836 1 98.81 77 ILE B C 1
ATOM 1702 O O . ILE B 1 77 ? 3.219 -1.227 6.641 1 98.81 77 ILE B O 1
ATOM 1706 N N . ILE B 1 78 ? 4.125 -0.368 4.805 1 98.5 78 ILE B N 1
ATOM 1707 C CA . ILE B 1 78 ? 4.82 -1.599 4.438 1 98.5 78 ILE B CA 1
ATOM 1708 C C . ILE B 1 78 ? 5.785 -1.995 5.555 1 98.5 78 ILE B C 1
ATOM 1710 O O . ILE B 1 78 ? 5.859 -3.166 5.934 1 98.5 78 ILE B O 1
ATOM 1714 N N . GLN B 1 79 ? 6.535 -1.048 6.062 1 98.56 79 GLN B N 1
ATOM 1715 C CA . GLN B 1 79 ? 7.477 -1.351 7.133 1 98.56 79 GLN B CA 1
ATOM 1716 C C . GLN B 1 79 ? 6.766 -1.944 8.344 1 98.56 79 GLN B C 1
ATOM 1718 O O . GLN B 1 79 ? 7.27 -2.875 8.977 1 98.56 79 GLN B O 1
ATOM 1723 N N . ALA B 1 80 ? 5.641 -1.384 8.664 1 98.75 80 ALA B N 1
ATOM 1724 C CA . ALA B 1 80 ? 4.863 -1.917 9.773 1 98.75 80 ALA B CA 1
ATOM 1725 C C . ALA B 1 80 ? 4.465 -3.367 9.523 1 98.75 80 ALA B C 1
ATOM 1727 O O . ALA B 1 80 ? 4.578 -4.215 10.414 1 98.75 80 ALA B O 1
ATOM 1728 N N . ALA B 1 81 ? 4.027 -3.678 8.328 1 98.5 81 ALA B N 1
ATOM 1729 C CA . ALA B 1 81 ? 3.639 -5.035 7.957 1 98.5 81 ALA B CA 1
ATOM 1730 C C . ALA B 1 81 ? 4.84 -5.977 7.98 1 98.5 81 ALA B C 1
ATOM 1732 O O . ALA B 1 81 ? 4.727 -7.129 8.398 1 98.5 81 ALA B O 1
ATOM 1733 N N . THR B 1 82 ? 5.988 -5.488 7.527 1 98.44 82 THR B N 1
ATOM 1734 C CA . THR B 1 82 ? 7.215 -6.281 7.48 1 98.44 82 THR B CA 1
ATOM 1735 C C . THR B 1 82 ? 7.664 -6.664 8.891 1 98.44 82 THR B C 1
ATOM 1737 O O . THR B 1 82 ? 8.016 -7.82 9.141 1 98.44 82 THR B O 1
ATOM 1740 N N . ASN B 1 83 ? 7.559 -5.684 9.766 1 98.12 83 ASN B N 1
ATOM 1741 C CA . ASN B 1 83 ? 8.109 -5.848 11.109 1 98.12 83 ASN B CA 1
ATOM 1742 C C . ASN B 1 83 ? 7.074 -6.41 12.078 1 98.12 83 ASN B C 1
ATOM 1744 O O . ASN B 1 83 ? 7.41 -6.812 13.188 1 98.12 83 ASN B O 1
ATOM 1748 N N . GLY B 1 84 ? 5.883 -6.469 11.656 1 98.12 84 GLY B N 1
ATOM 1749 C CA . GLY B 1 84 ? 4.824 -6.953 12.523 1 98.12 84 GLY B CA 1
ATOM 1750 C C . GLY B 1 84 ? 4.465 -5.973 13.625 1 98.12 84 GLY B C 1
ATOM 1751 O O . GLY B 1 84 ? 4.383 -6.352 14.797 1 98.12 84 GLY B O 1
ATOM 1752 N N . VAL B 1 85 ? 4.289 -4.742 13.305 1 98 85 VAL B N 1
ATOM 1753 C CA . VAL B 1 85 ? 3.879 -3.676 14.211 1 98 85 VAL B CA 1
ATOM 1754 C C . VAL B 1 85 ? 2.477 -3.195 13.844 1 98 85 VAL B C 1
ATOM 1756 O O . VAL B 1 85 ? 2.23 -2.785 12.711 1 98 85 VAL B O 1
ATOM 1759 N N . SER B 1 86 ? 1.553 -3.232 14.766 1 98.69 86 SER B N 1
ATOM 1760 C CA . SER B 1 86 ? 0.191 -2.781 14.5 1 98.69 86 SER B CA 1
ATOM 1761 C C . SER B 1 86 ? 0.118 -1.262 14.406 1 98.69 86 SER B C 1
ATOM 1763 O O . SER B 1 86 ? 0.615 -0.557 15.289 1 98.69 86 SER B O 1
ATOM 1765 N N . ILE B 1 87 ? -0.605 -0.784 13.359 1 98.62 87 ILE B N 1
ATOM 1766 C CA . ILE B 1 87 ? -0.695 0.662 13.188 1 98.62 87 ILE B CA 1
ATOM 1767 C C . ILE B 1 87 ? -2.154 1.103 13.281 1 98.62 87 ILE B C 1
ATOM 1769 O O . ILE B 1 87 ? -2.488 2.24 12.938 1 98.62 87 ILE B O 1
ATOM 1773 N N . ASP B 1 88 ? -2.994 0.196 13.719 1 98.38 88 ASP B N 1
ATOM 1774 C CA . ASP B 1 88 ? -4.406 0.521 13.875 1 98.38 88 ASP B CA 1
ATOM 1775 C C . ASP B 1 88 ? -4.594 1.695 14.836 1 98.38 88 ASP B C 1
ATOM 1777 O O . ASP B 1 88 ? -4.012 1.717 15.922 1 98.38 88 ASP B O 1
ATOM 1781 N N . GLY B 1 89 ? -5.398 2.691 14.438 1 98.5 89 GLY B N 1
ATOM 1782 C CA . GLY B 1 89 ? -5.711 3.83 15.289 1 98.5 89 GLY B CA 1
ATOM 1783 C C . GLY B 1 89 ? -4.582 4.84 15.375 1 98.5 89 GLY B C 1
ATOM 1784 O O . GLY B 1 89 ? -4.625 5.758 16.188 1 98.5 89 GLY B O 1
ATOM 1785 N N . ALA B 1 90 ? -3.582 4.715 14.547 1 98.75 90 ALA B N 1
ATOM 1786 C CA . ALA B 1 90 ? -2.391 5.555 14.641 1 98.75 90 ALA B CA 1
ATOM 1787 C C . ALA B 1 90 ? -2.539 6.816 13.797 1 98.75 90 ALA B C 1
ATOM 1789 O O . ALA B 1 90 ? -3.553 7 13.117 1 98.75 90 ALA B O 1
ATOM 1790 N N . THR B 1 91 ? -1.563 7.723 13.953 1 98.88 91 THR B N 1
ATOM 1791 C CA . THR B 1 91 ? -1.413 8.953 13.18 1 98.88 91 THR B CA 1
ATOM 1792 C C . THR B 1 91 ? -0.242 8.844 12.211 1 98.88 91 THR B C 1
ATOM 1794 O O . THR B 1 91 ? 0.821 8.328 12.562 1 98.88 91 THR B O 1
ATOM 1797 N N . ILE B 1 92 ? -0.488 9.297 10.969 1 98.88 92 ILE B N 1
ATOM 1798 C CA . ILE B 1 92 ? 0.637 9.375 10.039 1 98.88 92 ILE B CA 1
ATOM 1799 C C . ILE B 1 92 ? 1.011 10.836 9.812 1 98.88 92 ILE B C 1
ATOM 1801 O O . ILE B 1 92 ? 0.137 11.688 9.609 1 98.88 92 ILE B O 1
ATOM 1805 N N . TYR B 1 93 ? 2.293 11.156 9.984 1 98.81 93 TYR B N 1
ATOM 1806 C CA . TYR B 1 93 ? 2.898 12.43 9.602 1 98.81 93 TYR B CA 1
ATOM 1807 C C . TYR B 1 93 ? 3.639 12.297 8.273 1 98.81 93 TYR B C 1
ATOM 1809 O O . TYR B 1 93 ? 4.465 11.398 8.102 1 98.81 93 TYR B O 1
ATOM 1817 N N . THR B 1 94 ? 3.373 13.086 7.32 1 98.56 94 THR B N 1
ATOM 1818 C CA . THR B 1 94 ? 4.023 13.031 6.016 1 98.56 94 THR B CA 1
ATOM 1819 C C . THR B 1 94 ? 4.398 14.438 5.543 1 98.56 94 THR B C 1
ATOM 1821 O O . THR B 1 94 ? 3.637 15.383 5.742 1 98.56 94 THR B O 1
ATOM 1824 N N . THR B 1 95 ? 5.59 14.609 4.938 1 97.88 95 THR B N 1
ATOM 1825 C CA . THR B 1 95 ? 6.09 15.93 4.562 1 97.88 95 THR B CA 1
ATOM 1826 C C . THR B 1 95 ? 5.25 16.531 3.439 1 97.88 95 THR B C 1
ATOM 1828 O O . THR B 1 95 ? 5.18 17.75 3.297 1 97.88 95 THR B O 1
ATOM 1831 N N . ALA B 1 96 ? 4.648 15.711 2.607 1 96.75 96 ALA B N 1
ATOM 1832 C CA . ALA B 1 96 ? 3.725 16.125 1.559 1 96.75 96 ALA B CA 1
ATOM 1833 C C . ALA B 1 96 ? 2.381 15.422 1.695 1 96.75 96 ALA B C 1
ATOM 1835 O O . ALA B 1 96 ? 2.324 14.258 2.094 1 96.75 96 ALA B O 1
ATOM 1836 N N . SER B 1 97 ? 1.336 16.125 1.322 1 97.38 97 SER B N 1
ATOM 1837 C CA . SER B 1 97 ? 0.026 15.492 1.399 1 97.38 97 SER B CA 1
ATOM 1838 C C . SER B 1 97 ? -0.028 14.234 0.54 1 97.38 97 SER B C 1
ATOM 1840 O O . SER B 1 97 ? 0.55 14.195 -0.548 1 97.38 97 SER B O 1
ATOM 1842 N N . PRO B 1 98 ? -0.751 13.219 1.098 1 96.75 98 PRO B N 1
ATOM 1843 C CA . PRO B 1 98 ? -0.79 11.961 0.347 1 96.75 98 PRO B CA 1
ATOM 1844 C C . PRO B 1 98 ? -1.518 12.094 -0.989 1 96.75 98 PRO B C 1
ATOM 1846 O O . PRO B 1 98 ? -2.502 12.828 -1.089 1 96.75 98 PRO B O 1
ATOM 1849 N N . CYS B 1 99 ? -0.965 11.359 -2.025 1 94.5 99 CYS B N 1
ATOM 1850 C CA . CYS B 1 99 ? -1.738 11.148 -3.244 1 94.5 99 CYS B CA 1
ATOM 1851 C C . CYS B 1 99 ? -2.957 10.281 -2.973 1 94.5 99 CYS B C 1
ATOM 1853 O O . CYS B 1 99 ? -3.109 9.742 -1.873 1 94.5 99 CYS B O 1
ATOM 1855 N N . TRP B 1 100 ? -3.805 10.172 -3.979 1 94.12 100 TRP B N 1
ATOM 1856 C CA . TRP B 1 100 ? -5.062 9.453 -3.805 1 94.12 100 TRP B CA 1
ATOM 1857 C C . TRP B 1 100 ? -4.805 7.98 -3.482 1 94.12 100 TRP B C 1
ATOM 1859 O O . TRP B 1 100 ? -5.379 7.441 -2.533 1 94.12 100 TRP B O 1
ATOM 1869 N N . PRO B 1 101 ? -3.895 7.27 -4.152 1 94.5 101 PRO B N 1
ATOM 1870 C CA . PRO B 1 101 ? -3.648 5.867 -3.807 1 94.5 101 PRO B CA 1
ATOM 1871 C C . PRO B 1 101 ? -3.15 5.691 -2.375 1 94.5 101 PRO B C 1
ATOM 1873 O O . PRO B 1 101 ? -3.604 4.793 -1.664 1 94.5 101 PRO B O 1
ATOM 1876 N N . CYS B 1 102 ? -2.264 6.543 -1.962 1 97.5 102 CYS B N 1
ATOM 1877 C CA . CYS B 1 102 ? -1.754 6.426 -0.601 1 97.5 102 CYS B CA 1
ATOM 1878 C C . CYS B 1 102 ? -2.832 6.773 0.418 1 97.5 102 CYS B C 1
ATOM 1880 O O . CYS B 1 102 ? -2.873 6.199 1.507 1 97.5 102 CYS B O 1
ATOM 1882 N N . PHE B 1 103 ? -3.66 7.746 0.062 1 97.31 103 PHE B N 1
ATOM 1883 C CA . PHE B 1 103 ? -4.781 8.07 0.935 1 97.31 103 PHE B CA 1
ATOM 1884 C C . PHE B 1 103 ? -5.645 6.84 1.186 1 97.31 103 PHE B C 1
ATOM 1886 O O . PHE B 1 103 ? -6.039 6.57 2.322 1 97.31 103 PHE B O 1
ATOM 1893 N N . LYS B 1 104 ? -5.902 6.113 0.139 1 96.62 104 LYS B N 1
ATOM 1894 C CA . LYS B 1 104 ? -6.703 4.902 0.267 1 96.62 104 LYS B CA 1
ATOM 1895 C C . LYS B 1 104 ? -6.012 3.877 1.165 1 96.62 104 LYS B C 1
ATOM 1897 O O . LYS B 1 104 ? -6.656 3.252 2.01 1 96.62 104 LYS B O 1
ATOM 1902 N N . LEU B 1 105 ? -4.723 3.695 1.006 1 98.25 105 LEU B N 1
ATOM 1903 C CA . LEU B 1 105 ? -3.971 2.771 1.848 1 98.25 105 LEU B CA 1
ATOM 1904 C C . LEU B 1 105 ? -4.07 3.17 3.316 1 98.25 105 LEU B C 1
ATOM 1906 O O . LEU B 1 105 ? -4.301 2.32 4.18 1 98.25 105 LEU B O 1
ATOM 1910 N N . ILE B 1 106 ? -3.896 4.469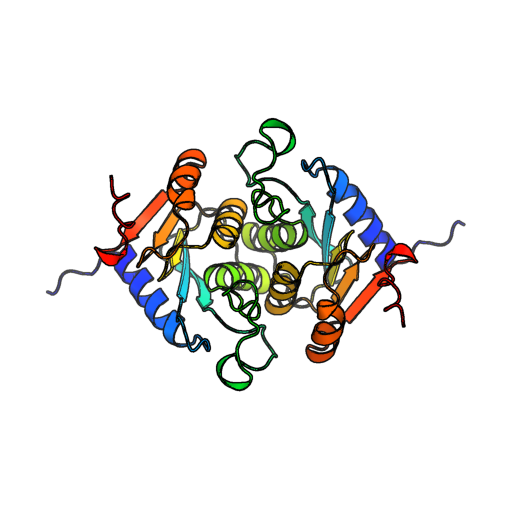 3.555 1 98.44 106 ILE B N 1
ATOM 1911 C CA . ILE B 1 106 ? -3.93 5.02 4.906 1 98.44 106 ILE B CA 1
ATOM 1912 C C . ILE B 1 106 ?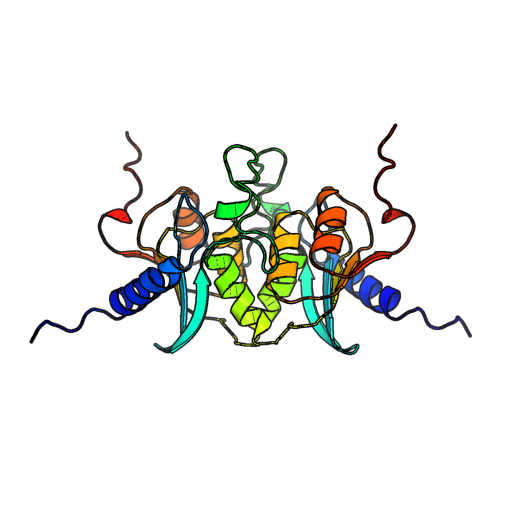 -5.281 4.723 5.551 1 98.44 106 ILE B C 1
ATOM 1914 O O . ILE B 1 106 ? -5.348 4.199 6.664 1 98.44 106 ILE B O 1
ATOM 1918 N N . ALA B 1 107 ? -6.328 5.051 4.832 1 97.56 107 ALA B N 1
ATOM 1919 C CA . ALA B 1 107 ? -7.684 4.863 5.344 1 97.56 107 ALA B CA 1
ATOM 1920 C C . ALA B 1 107 ? -7.957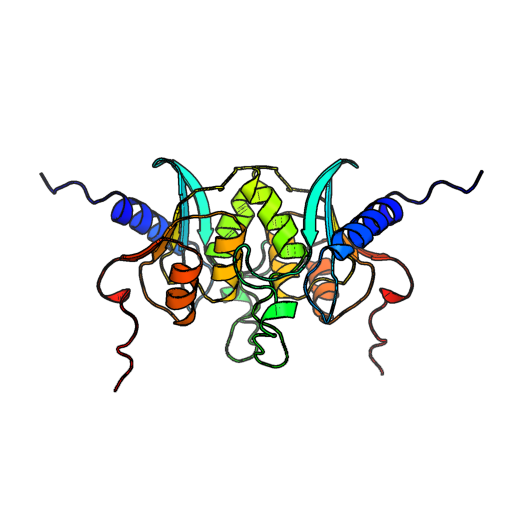 3.391 5.645 1 97.56 107 ALA B C 1
ATOM 1922 O O . ALA B 1 107 ? -8.445 3.051 6.723 1 97.56 107 ALA B O 1
ATOM 1923 N N . ASN B 1 108 ? -7.594 2.498 4.766 1 97.81 108 ASN B N 1
ATOM 1924 C CA . ASN B 1 108 ? -7.875 1.075 4.922 1 97.81 108 ASN B CA 1
ATOM 1925 C C . ASN B 1 108 ? -7 0.446 6 1 97.81 108 ASN B C 1
ATOM 1927 O O . ASN B 1 108 ? -7.312 -0.633 6.508 1 97.81 108 ASN B O 1
ATOM 1931 N N . ALA B 1 109 ? -5.871 1.116 6.305 1 98.25 109 ALA B N 1
ATOM 1932 C CA . ALA B 1 109 ? -4.969 0.596 7.328 1 98.25 109 ALA B CA 1
ATOM 1933 C C . ALA B 1 109 ? -5.488 0.908 8.727 1 98.25 109 ALA B C 1
ATOM 1935 O O . ALA B 1 109 ? -4.93 0.44 9.727 1 98.25 109 ALA B O 1
ATOM 1936 N N . GLY B 1 110 ? -6.504 1.721 8.82 1 97.38 110 GLY B N 1
ATOM 1937 C CA . GLY B 1 110 ? -7.105 2.014 10.109 1 97.38 110 GLY B CA 1
ATOM 1938 C C . GLY B 1 110 ? -6.492 3.225 10.789 1 97.38 110 GLY B C 1
ATOM 1939 O O . GLY B 1 110 ? -6.676 3.424 11.992 1 97.38 110 GLY B O 1
ATOM 1940 N N . LEU B 1 111 ? -5.633 3.92 10.086 1 98.5 111 LEU B N 1
ATOM 1941 C CA . LEU B 1 111 ? -5.141 5.18 10.633 1 98.5 111 LEU B CA 1
ATOM 1942 C C . LEU B 1 111 ? -6.273 6.191 10.773 1 98.5 111 LEU B C 1
ATOM 1944 O O . LEU B 1 111 ? -7.195 6.215 9.945 1 98.5 111 LEU B O 1
ATOM 1948 N N . VAL B 1 112 ? -6.113 7.07 11.805 1 98.5 112 VAL B N 1
ATOM 1949 C CA . VAL B 1 112 ? -7.281 7.883 12.117 1 98.5 112 VAL B CA 1
ATOM 1950 C C . VAL B 1 112 ? -6.941 9.359 11.945 1 98.5 112 VAL B C 1
ATOM 1952 O O . VAL B 1 112 ? -7.828 10.219 12 1 98.5 112 VAL B O 1
ATOM 1955 N N . ARG B 1 113 ? -5.66 9.617 11.766 1 98.69 113 ARG B N 1
ATOM 1956 C CA . ARG B 1 113 ? -5.223 11 11.672 1 98.69 113 ARG B CA 1
ATOM 1957 C C . ARG B 1 113 ? -4.055 11.148 10.703 1 98.69 113 ARG B C 1
ATOM 1959 O O . ARG B 1 113 ? -3.129 10.328 10.711 1 98.69 113 ARG B O 1
ATOM 1966 N N . ILE B 1 114 ? -4.145 12.141 9.781 1 98.62 114 ILE B N 1
ATOM 1967 C CA . ILE B 1 114 ? -3.088 12.508 8.844 1 98.62 114 ILE B CA 1
ATOM 1968 C C . ILE B 1 114 ? -2.637 13.938 9.109 1 98.62 114 ILE B C 1
ATOM 1970 O O . ILE B 1 114 ? -3.455 14.867 9.102 1 98.62 114 ILE B O 1
ATOM 1974 N N . VAL B 1 115 ? -1.346 14.133 9.352 1 98.5 115 VAL B N 1
ATOM 1975 C CA . VAL B 1 115 ? -0.733 15.453 9.438 1 98.5 115 VAL B CA 1
ATOM 1976 C C . VAL B 1 115 ? 0.276 15.633 8.305 1 98.5 115 VAL B C 1
ATOM 1978 O O . VAL B 1 115 ? 1.183 14.812 8.133 1 98.5 115 VAL B O 1
ATOM 1981 N N . PHE B 1 116 ? 0.091 16.688 7.477 1 98.19 116 PHE B N 1
ATOM 1982 C CA . PHE B 1 116 ? 0.99 16.844 6.336 1 98.19 116 PHE B CA 1
ATOM 1983 C C . PHE B 1 116 ? 1.604 18.234 6.309 1 98.19 116 PHE B C 1
ATOM 1985 O O . PHE B 1 116 ? 1.028 19.188 6.848 1 98.19 116 PHE B O 1
ATOM 1992 N N . GLY B 1 117 ? 2.799 18.328 5.727 1 97.06 117 GLY B N 1
ATOM 1993 C CA . GLY B 1 117 ? 3.568 19.562 5.746 1 97.06 117 GLY B CA 1
ATOM 1994 C C . GLY B 1 117 ? 3.283 20.453 4.555 1 97.06 117 GLY B C 1
ATOM 1995 O O . GLY B 1 117 ? 3.35 21.688 4.668 1 97.06 117 GLY B O 1
ATOM 1996 N N . GLU B 1 118 ? 3.094 19.953 3.379 1 95.25 118 GLU B N 1
ATOM 1997 C CA . GLU B 1 118 ? 2.791 20.703 2.168 1 95.25 118 GLU B CA 1
ATOM 1998 C C . GLU B 1 118 ? 1.685 20.031 1.359 1 95.25 118 GLU B C 1
ATOM 2000 O O . GLU B 1 118 ? 1.638 18.797 1.265 1 95.25 118 GLU B O 1
ATOM 2005 N N . PHE B 1 119 ? 0.823 20.875 0.806 1 92.81 119 PHE B N 1
ATOM 2006 C CA . PHE B 1 119 ? -0.173 20.328 -0.099 1 92.81 119 PHE B CA 1
ATOM 2007 C C . PHE B 1 119 ? 0.446 20 -1.453 1 92.81 119 PHE B C 1
ATOM 2009 O O . PHE B 1 119 ? 1.067 20.859 -2.078 1 92.81 119 PHE B O 1
ATOM 2016 N N . TYR B 1 120 ? 0.212 18.859 -1.905 1 84.69 120 TYR B N 1
ATOM 2017 C CA . TYR B 1 120 ? 0.876 18.438 -3.133 1 84.69 120 TYR B CA 1
ATOM 2018 C C . TYR B 1 120 ? -0.122 18.312 -4.277 1 84.69 120 TYR B C 1
ATOM 2020 O O . TYR B 1 120 ? -0.045 19.047 -5.262 1 84.69 120 TYR B O 1
ATOM 2028 N N . ARG B 1 121 ? -1.122 17.375 -4.309 1 74.44 121 ARG B N 1
ATOM 2029 C CA . ARG B 1 121 ? -1.711 17.234 -5.637 1 74.44 121 ARG B CA 1
ATOM 2030 C C . ARG B 1 121 ? -3.199 16.906 -5.547 1 74.44 121 ARG B C 1
ATOM 2032 O O . ARG B 1 121 ? -3.986 17.344 -6.387 1 74.44 121 ARG B O 1
ATOM 2039 N N . ASP B 1 122 ? -3.705 16.234 -4.703 1 87.81 122 ASP B N 1
ATOM 2040 C CA . ASP B 1 122 ? -5.023 15.625 -4.836 1 87.81 122 ASP B CA 1
ATOM 2041 C C . ASP B 1 122 ? -6.012 16.219 -3.84 1 87.81 122 ASP B C 1
ATOM 2043 O O . ASP B 1 122 ? -6.098 15.781 -2.693 1 87.81 122 ASP B O 1
ATOM 2047 N N . PRO B 1 123 ? -6.836 17.203 -4.312 1 90 123 PRO B N 1
ATOM 2048 C CA . PRO B 1 123 ? -7.77 17.859 -3.396 1 90 123 PRO B CA 1
ATOM 2049 C C . PRO B 1 123 ? -8.875 16.938 -2.91 1 90 123 PRO B C 1
ATOM 2051 O O . PRO B 1 123 ? -9.57 17.25 -1.941 1 90 123 PRO B O 1
ATOM 2054 N N . ARG B 1 124 ? -9.078 15.789 -3.523 1 90.38 124 ARG B N 1
ATOM 2055 C CA . ARG B 1 124 ? -10.109 14.836 -3.131 1 90.38 124 ARG B CA 1
ATOM 2056 C C . ARG B 1 124 ? -9.898 14.359 -1.697 1 90.38 124 ARG B C 1
ATOM 2058 O O . ARG B 1 124 ? -10.844 13.93 -1.035 1 90.38 124 ARG B O 1
ATOM 2065 N N . ILE B 1 125 ? -8.672 14.469 -1.223 1 93.75 125 ILE B N 1
ATOM 2066 C CA . ILE B 1 125 ? -8.367 13.914 0.09 1 93.75 125 ILE B CA 1
ATOM 2067 C C . ILE B 1 125 ? -9.125 14.688 1.169 1 93.75 125 ILE B C 1
ATOM 2069 O O . ILE B 1 125 ? -9.445 14.133 2.225 1 93.75 125 ILE B O 1
ATOM 2073 N N . PHE B 1 126 ? -9.438 15.945 0.911 1 94.06 126 PHE B N 1
ATOM 2074 C CA . PHE B 1 126 ? -10.172 16.734 1.893 1 94.06 126 PHE B CA 1
ATOM 2075 C C . PHE B 1 126 ? -11.609 16.25 2.014 1 94.06 126 PHE B C 1
ATOM 2077 O O . PHE B 1 126 ? -12.109 16.047 3.121 1 94.06 126 PHE B O 1
ATOM 2084 N N . GLU B 1 127 ? -12.227 16.062 0.94 1 93.56 127 GLU B N 1
ATOM 2085 C CA . GLU B 1 127 ? -13.602 15.586 0.919 1 93.56 127 GLU B CA 1
ATOM 2086 C C . GLU B 1 127 ? -13.719 14.203 1.551 1 93.56 127 GLU B C 1
ATOM 2088 O O . GLU B 1 127 ? -14.578 13.977 2.408 1 93.56 127 GLU B O 1
ATOM 2093 N N . TYR B 1 128 ? -12.906 13.32 1.25 1 94.12 128 TYR B N 1
ATOM 2094 C CA . TYR B 1 128 ? -13.055 11.93 1.67 1 94.12 128 TYR B CA 1
ATOM 2095 C C . TYR B 1 128 ? -12.562 11.734 3.098 1 94.12 128 TYR B C 1
ATOM 2097 O O . TYR B 1 128 ? -13.055 10.867 3.818 1 94.12 128 TYR B O 1
ATOM 2105 N N . ALA B 1 129 ? -11.594 12.555 3.463 1 96.12 129 ALA B N 1
ATOM 2106 C CA . ALA B 1 129 ? -11.234 12.547 4.879 1 96.12 129 ALA B CA 1
ATOM 2107 C C . ALA B 1 129 ? -12.43 12.891 5.754 1 96.12 129 ALA B C 1
ATOM 2109 O O . ALA B 1 129 ? -12.664 12.25 6.781 1 96.12 129 ALA B O 1
ATOM 2110 N N . ALA B 1 130 ? -13.133 13.883 5.34 1 95.62 130 ALA B N 1
ATOM 2111 C CA . ALA B 1 130 ? -14.328 14.289 6.074 1 95.62 130 ALA B CA 1
ATOM 2112 C C . ALA B 1 130 ? -15.367 13.164 6.094 1 95.62 130 ALA B C 1
ATOM 2114 O O . ALA B 1 130 ? -15.914 12.844 7.148 1 95.62 130 ALA B O 1
ATOM 2115 N N . ARG B 1 131 ? -15.617 12.523 5.016 1 93.88 131 ARG B N 1
ATOM 2116 C CA . ARG B 1 131 ? -16.594 11.445 4.906 1 93.88 131 ARG B CA 1
ATOM 2117 C C . ARG B 1 131 ? -16.219 10.273 5.797 1 93.88 131 ARG B C 1
ATOM 2119 O O . ARG B 1 131 ? -17.078 9.609 6.371 1 93.88 131 ARG B O 1
ATOM 2126 N N . LEU B 1 132 ? -14.93 10.031 5.902 1 95.62 132 LEU B N 1
ATOM 2127 C CA . LEU B 1 132 ? -14.422 8.883 6.645 1 95.62 132 LEU B CA 1
ATOM 2128 C C . LEU B 1 132 ? -14.172 9.242 8.102 1 95.62 132 LEU B C 1
ATOM 2130 O O . LEU B 1 132 ? -13.758 8.391 8.898 1 95.62 132 LEU B O 1
ATOM 2134 N N . LYS B 1 133 ? -14.328 10.523 8.414 1 96.31 133 LYS B N 1
ATOM 2135 C CA . LYS B 1 133 ? -14.023 11.031 9.75 1 96.31 133 LYS B CA 1
ATOM 2136 C C . LYS B 1 133 ? -12.547 10.828 10.086 1 96.31 133 LYS B C 1
ATOM 2138 O O . LYS B 1 133 ? -12.211 10.469 11.219 1 96.31 133 LYS B O 1
ATOM 2143 N N . LEU B 1 134 ? -11.742 10.875 9.086 1 96.88 134 LEU B N 1
ATOM 2144 C CA . LEU B 1 134 ? -10.289 10.891 9.219 1 96.88 134 LEU B CA 1
ATOM 2145 C C . LEU B 1 134 ? -9.789 12.305 9.484 1 96.88 134 LEU B C 1
ATOM 2147 O O . LEU B 1 134 ? -10.055 13.227 8.703 1 96.88 134 LEU B O 1
ATOM 2151 N N . ASP B 1 135 ? -9.094 12.508 10.641 1 98.19 135 ASP B N 1
ATOM 2152 C CA . ASP B 1 135 ? -8.57 13.828 10.961 1 98.19 135 ASP B CA 1
ATOM 2153 C C . ASP B 1 135 ? -7.445 14.219 10 1 98.19 135 ASP B C 1
ATOM 2155 O O . ASP B 1 135 ? -6.406 13.555 9.953 1 98.19 135 ASP B O 1
ATOM 2159 N N . LEU B 1 136 ? -7.664 15.219 9.18 1 97.19 136 LEU B N 1
ATOM 2160 C CA . LEU B 1 136 ? -6.695 15.727 8.211 1 97.19 136 LEU B CA 1
ATOM 2161 C C . LEU B 1 136 ? -6.211 17.109 8.602 1 97.19 136 LEU B C 1
ATOM 2163 O O . LEU B 1 136 ? -7 18.062 8.625 1 97.19 136 LEU B O 1
ATOM 2167 N N . VAL B 1 137 ? -4.895 17.219 8.844 1 97 137 VAL B N 1
ATOM 2168 C CA . VAL B 1 137 ? -4.348 18.469 9.375 1 97 137 VAL B CA 1
ATOM 2169 C C . VAL B 1 137 ? -3.143 18.906 8.539 1 97 137 VAL B C 1
ATOM 2171 O O . VAL B 1 137 ? -2.186 18.141 8.375 1 97 137 VAL B O 1
ATOM 2174 N N . GLY B 1 138 ? -3.213 20.062 7.984 1 96 138 GLY B N 1
ATOM 2175 C CA . GLY B 1 138 ? -2.049 20.688 7.367 1 96 138 GLY B CA 1
ATOM 2176 C C . GLY B 1 138 ? -1.241 21.531 8.328 1 96 138 GLY B C 1
ATOM 2177 O O . GLY B 1 138 ? -1.796 22.375 9.047 1 96 138 GLY B O 1
ATOM 2178 N N . LEU B 1 139 ? 0.052 21.203 8.352 1 94.62 139 LEU B N 1
ATOM 2179 C CA . LEU B 1 139 ? 0.912 21.969 9.258 1 94.62 139 LEU B CA 1
ATOM 2180 C C . LEU B 1 139 ? 1.578 23.125 8.523 1 94.62 139 LEU B C 1
ATOM 2182 O O . LEU B 1 139 ? 2.32 22.922 7.562 1 94.62 139 LEU B O 1
ATOM 2186 N N . GLY B 1 140 ? 1.312 24.312 8.93 1 86.12 140 GLY B N 1
ATOM 2187 C CA . GLY B 1 140 ? 1.959 25.5 8.375 1 86.12 140 GLY B CA 1
ATOM 2188 C C . GLY B 1 140 ? 1.295 26 7.105 1 86.12 140 GLY B C 1
ATOM 2189 O O . GLY B 1 140 ? 0.318 25.406 6.637 1 86.12 140 GLY B O 1
ATOM 2190 N N . ASP B 1 141 ? 1.86 27.016 6.492 1 84.19 141 ASP B N 1
ATOM 2191 C CA . ASP B 1 141 ? 1.252 27.734 5.375 1 84.19 141 ASP B CA 1
ATOM 2192 C C . ASP B 1 141 ? 1.337 26.922 4.086 1 84.19 141 ASP B C 1
ATOM 2194 O O . ASP B 1 141 ? 0.448 27 3.238 1 84.19 141 ASP B O 1
ATOM 2198 N N . ALA B 1 142 ? 2.348 26.188 3.947 1 84.06 142 ALA B N 1
ATOM 2199 C CA . ALA B 1 142 ? 2.568 25.406 2.729 1 84.06 142 ALA B CA 1
ATOM 2200 C C . ALA B 1 142 ? 1.525 24.312 2.582 1 84.06 142 ALA B C 1
ATOM 2202 O O . ALA B 1 142 ? 1.375 23.719 1.505 1 84.06 142 ALA B O 1
ATOM 2203 N N . ALA B 1 143 ? 0.792 24.062 3.654 1 83.38 143 ALA B N 1
ATOM 2204 C CA . ALA B 1 143 ? -0.167 22.953 3.66 1 83.38 143 ALA B CA 1
ATOM 2205 C C . ALA B 1 143 ? -1.518 23.406 3.107 1 83.38 143 ALA B C 1
ATOM 2207 O O . ALA B 1 143 ? -2.414 22.578 2.904 1 83.38 143 ALA B O 1
ATOM 2208 N N . ARG B 1 144 ? -1.68 24.641 2.805 1 78.75 144 ARG B N 1
ATOM 2209 C CA . ARG B 1 144 ? -2.963 25.141 2.322 1 78.75 144 ARG B CA 1
ATOM 2210 C C . ARG B 1 144 ? -3.141 24.844 0.836 1 78.75 144 ARG B C 1
ATOM 2212 O O . ARG B 1 144 ? -2.229 25.078 0.04 1 78.75 144 ARG B O 1
ATOM 2219 N N . PRO B 1 145 ? -4.324 24.125 0.495 1 74.31 145 PRO B N 1
ATOM 2220 C CA . PRO B 1 145 ? -4.562 23.906 -0.934 1 74.31 145 PRO B CA 1
ATOM 2221 C C . PRO B 1 145 ? -4.672 25.219 -1.718 1 74.31 145 PRO B C 1
ATOM 2223 O O . PRO B 1 145 ? -4.984 26.266 -1.143 1 74.31 145 PRO B O 1
ATOM 2226 N N . PRO B 1 146 ? -4.109 25.094 -2.969 1 63.91 146 PRO B N 1
ATOM 2227 C CA . PRO B 1 146 ? -4.262 26.328 -3.758 1 63.91 146 PRO B CA 1
ATOM 2228 C C . PRO B 1 146 ? -5.715 26.797 -3.844 1 63.91 146 PRO B C 1
ATOM 2230 O O . PRO B 1 146 ? -6.637 25.969 -3.783 1 63.91 146 PRO B O 1
ATOM 2233 N N . ALA B 1 147 ? -5.895 28.031 -3.416 1 57.78 147 ALA B N 1
ATOM 2234 C CA . ALA B 1 147 ? -7.223 28.641 -3.461 1 57.78 147 ALA B CA 1
ATOM 2235 C C . ALA B 1 147 ? -7.953 28.266 -4.746 1 57.78 147 ALA B C 1
ATOM 2237 O O . ALA B 1 147 ? -7.34 28.141 -5.809 1 57.78 147 ALA B O 1
ATOM 2238 N N . SER B 1 148 ? -8.961 27.297 -4.66 1 50.78 148 SER B N 1
ATOM 2239 C CA . SER B 1 148 ? -9.805 27.156 -5.844 1 50.78 148 SER B CA 1
ATOM 2240 C C . SER B 1 148 ? -10.031 28.5 -6.523 1 50.78 148 SER B C 1
ATOM 2242 O O . SER B 1 148 ? -10.383 29.484 -5.867 1 50.78 148 SER B O 1
ATOM 2244 N N . GLY B 1 149 ? -9.055 29 -7.352 1 37.09 149 GLY B N 1
ATOM 2245 C CA . GLY B 1 149 ? -9.5 30.188 -8.055 1 37.09 149 GLY B CA 1
ATOM 2246 C C . GLY B 1 149 ? -10.977 30.172 -8.391 1 37.09 149 GLY B C 1
ATOM 2247 O O . GLY B 1 149 ? -11.453 29.219 -9.023 1 37.09 149 GLY B O 1
ATOM 2248 N N . VAL B 1 150 ? -11.734 31.016 -7.684 1 30.45 150 VAL B N 1
ATOM 2249 C CA . VAL B 1 150 ? -12.992 31.422 -8.312 1 30.45 150 VAL B CA 1
ATOM 2250 C C . VAL B 1 150 ? -12.695 32.125 -9.641 1 30.45 150 VAL B C 1
ATOM 2252 O O . VAL B 1 150 ? -11.672 32.781 -9.797 1 30.45 150 VAL B O 1
#

Foldseek 3Di:
DPPDDDLLVVVLVVQVVQQVPELDPPDGKKKFKDDPSHTQFIFIKWFPPPDDTCNVPHFPDDPRDGPRMDHGLRRRLVRCVVVVTQRAQIEMEMQEDDDPVSLVVCLVSNHQEYEYAAYDDDPVSVVVCVVSNRHYHYDDDRHDPDPPPD/DPPDDDLLVVVLVVQVVQQVPELDPPDGKKKFKDDPSHTQFIFIKWFPPPDDTCNVPHFPDDPRDGPRMDHGLRRRLVRCVVVVTQRAQIEMEMQEDDDPVSLVVCLVSNHQEYEYAAYDDDPVSVVVCVVSNRHYHYDDDRHDPDDPPD

Nearest PDB structures (foldseek):
  2hvv-assembly1_A  TM=8.973E-01  e=8.826E-18  Streptococcus mutan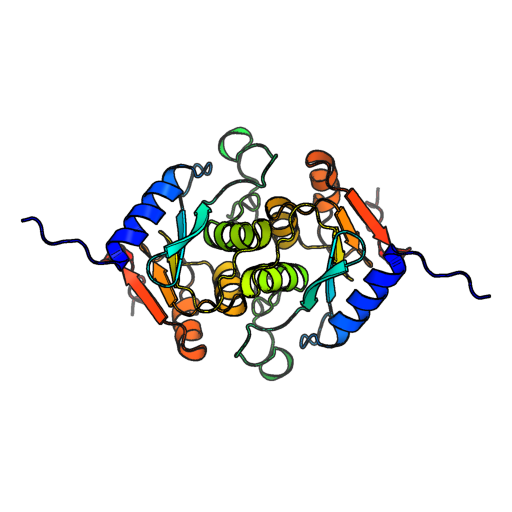s
  1vq2-assembly1_A  TM=8.861E-01  e=1.443E-14  Tequatrovirus T4
  4p9c-assembly1_J  TM=9.072E-01  e=2.574E-13  Cyanophage S-TIM5
  4p9e-assembly1_A  TM=8.978E-01  e=8.930E-13  Cyanophage S-TIM5
  7fh4-assembly1_A  TM=8.654E-01  e=3.099E-12  Paramecium bursaria Chlorella virus 1

Secondary structure (DSSP, 8-state):
---PPPHHHHHHHHHHHHHTT---SS---EEEEEETTEEEEEEE-EEPTTSPPHHHH---EETTEESSEEPHHHHHHHHHHHHT---TT-EEEEEEPPPHHHHHHHHHTT--EEEEEE--S-THHHHHHHHHT-EEEE-SGGGSPP----/---PPPHHHHHHHHHHHHHTT---SS---EEEEEETTEEEEEEE-EEPTTSPPHHHH---EETTEESSEEPHHHHHHHHHHHHT---TT-EEEEEEPPPHHHHHHHHHTT--EEEEEE--S-THHHHHHHHHT-EEEE-SGGGSPP----

InterPro domains:
  IPR002125 Cytidine and deoxycytidylate deaminase domain [PF00383] (6-117)
  IPR002125 Cytidine and deoxycytidylate deaminase domain [PS51747] (6-139)
  IPR015517 Deoxycytidylate deaminase-related [PTHR11086] (3-136)
  IPR016192 APOBEC/CMP deaminase, zinc-binding [PS00903] (71-106)
  IPR016193 Cytidine deaminase-like [SSF53927] (8-127)
  IPR035105 Deoxycytidylate deaminase domain [cd01286] (8-122)

Radius of gyration: 19.37 Å; Cα contacts (8 Å, |Δi|>4): 737; chains: 2; bounding box: 45×73×61 Å

Sequence (300 aa):
MAGRVSWDQYFMDIATQVASRATCDRKHVGAVIVRGRTILSTGYNGAIRGLPHCDDVGHMMENGHCVATVHAEANAIIQAATNGVSIDGATIYTTASPCWPCFKLIANAGLVRIVFGEFYRDPRIFEYAARLKLDLVGLGDAARPPASGVMAGRVSWDQYFMDIATQVASRATCDRKHVGAVIVRGRTILSTGYNGAIRGLPHCDDVGHMMENGHCVATVHAEANAIIQAATNGVSIDGATIYTTASPCWPCFKLIANAGLVRIVFGEFYRDPRIFEYAARLKLDLVGLGDAARPPASGV

Solvent-accessible surface area (backbone atoms only — not comparable to full-atom values): 15412 Å² total; per-residue (Å²): 123,84,72,78,73,52,70,68,57,50,50,40,52,50,10,49,56,45,10,69,70,25,45,41,84,81,62,64,29,8,14,32,32,31,49,95,93,37,82,69,30,49,17,35,19,25,42,42,72,87,49,75,35,37,69,75,75,48,70,49,71,53,96,91,34,59,68,51,51,42,51,12,60,51,36,16,48,30,44,14,12,29,70,27,36,57,42,52,67,15,32,37,26,26,42,43,38,61,47,68,71,45,44,45,51,44,53,57,24,39,38,42,32,41,38,20,37,24,49,66,78,46,73,62,56,60,60,51,25,58,74,61,66,33,47,77,43,59,47,66,78,58,20,53,67,76,72,75,77,126,123,85,72,79,72,52,70,67,55,50,49,40,52,49,9,48,57,46,10,69,68,26,46,40,84,82,63,63,28,6,13,30,33,31,49,94,93,36,80,70,31,48,16,36,20,25,40,42,74,86,52,76,37,37,69,74,75,49,69,50,69,53,96,92,33,59,69,51,51,42,49,13,61,52,36,16,47,30,42,14,11,29,69,28,36,57,41,52,68,14,33,38,26,24,43,43,38,60,48,66,70,46,44,45,53,43,52,57,23,39,38,41,33,41,38,19,36,24,50,67,80,45,74,64,54,60,61,50,24,59,74,63,67,32,46,74,42,58,47,65,76,58,20,54,67,77,72,76,78,125

pLDDT: mean 90.87, std 12.12, range [30.45, 98.94]

Organism: Myxococcus xanthus (strain DK1622) (NCBI:txid246197)